Protein AF-A0A455ING5-F1 (afdb_monomer)

Structure (mmCIF, N/CA/C/O backbone):
data_AF-A0A455ING5-F1
#
_entry.id   AF-A0A455ING5-F1
#
loop_
_atom_site.group_PDB
_atom_site.id
_atom_site.type_symbol
_atom_site.label_atom_id
_atom_site.label_alt_id
_atom_site.label_comp_id
_atom_site.label_asym_id
_atom_site.label_entity_id
_atom_site.label_seq_id
_atom_site.pdbx_PDB_ins_code
_atom_site.Cartn_x
_atom_site.Cartn_y
_atom_site.Cartn_z
_atom_site.occupancy
_atom_site.B_iso_or_equiv
_atom_site.auth_seq_id
_atom_site.auth_comp_id
_atom_site.auth_asym_id
_atom_site.auth_atom_id
_atom_site.pdbx_PDB_model_num
ATOM 1 N N . ILE A 1 1 ? 25.120 32.452 -42.797 1.00 38.34 1 ILE A N 1
ATOM 2 C CA . ILE A 1 1 ? 23.787 32.361 -42.150 1.00 38.34 1 ILE A CA 1
ATOM 3 C C . ILE A 1 1 ? 23.345 30.903 -42.195 1.00 38.34 1 ILE A C 1
ATOM 5 O O . ILE A 1 1 ? 22.937 30.420 -43.244 1.00 38.34 1 ILE A O 1
ATOM 9 N N . GLN A 1 2 ? 23.565 30.162 -41.105 1.00 44.97 2 GLN A N 1
ATOM 10 C CA . GLN A 1 2 ? 23.107 28.776 -40.976 1.00 44.97 2 GLN A CA 1
ATOM 11 C C . GLN A 1 2 ? 21.626 28.806 -40.600 1.00 44.97 2 GLN A C 1
ATOM 13 O O . GLN A 1 2 ? 21.254 29.339 -39.557 1.00 44.97 2 GLN A O 1
ATOM 18 N N . ARG A 1 3 ? 20.776 28.284 -41.486 1.00 49.16 3 ARG A N 1
ATOM 19 C CA . ARG A 1 3 ? 19.364 28.041 -41.189 1.00 49.16 3 ARG A CA 1
ATOM 20 C C . ARG A 1 3 ? 19.299 26.837 -40.256 1.00 49.16 3 ARG A C 1
ATOM 22 O O . ARG A 1 3 ? 19.495 25.713 -40.708 1.00 49.16 3 ARG A O 1
ATOM 29 N N . PHE A 1 4 ? 19.051 27.076 -38.972 1.00 50.62 4 PHE A N 1
ATOM 30 C CA . PHE A 1 4 ? 18.611 26.016 -38.073 1.00 50.62 4 PHE A CA 1
ATOM 31 C C . PHE A 1 4 ? 17.281 25.490 -38.615 1.00 50.62 4 PHE A C 1
ATOM 33 O O . PHE A 1 4 ? 16.334 26.249 -38.814 1.00 50.62 4 PHE A O 1
ATOM 40 N N . SER A 1 5 ? 17.251 24.209 -38.964 1.00 50.78 5 SER A N 1
ATOM 41 C CA . SER A 1 5 ? 16.041 23.514 -39.380 1.00 50.78 5 SER A CA 1
ATOM 42 C C . SER A 1 5 ? 14.980 23.641 -38.287 1.00 50.78 5 SER A C 1
ATOM 44 O O . SER A 1 5 ? 15.260 23.291 -37.146 1.00 50.78 5 SER A O 1
ATOM 46 N N . ASN A 1 6 ? 13.762 24.057 -38.646 1.00 52.84 6 ASN A N 1
ATOM 47 C CA . ASN A 1 6 ? 12.563 24.084 -37.786 1.00 52.84 6 ASN A CA 1
ATOM 48 C C . ASN A 1 6 ? 12.089 22.676 -37.349 1.00 52.84 6 ASN A C 1
ATOM 50 O O . ASN A 1 6 ? 10.917 22.478 -37.038 1.00 52.84 6 ASN A O 1
ATOM 54 N N . LEU A 1 7 ? 12.974 21.679 -37.385 1.00 57.03 7 LEU A N 1
ATOM 55 C CA . LEU A 1 7 ? 12.706 20.351 -36.867 1.00 57.03 7 LEU A CA 1
ATOM 56 C C . LEU A 1 7 ? 12.833 20.419 -35.352 1.00 57.03 7 LEU A C 1
ATOM 58 O O . LEU A 1 7 ? 13.797 20.994 -34.842 1.00 57.03 7 LEU A O 1
ATOM 62 N N . PRO A 1 8 ? 11.854 19.884 -34.626 1.00 57.12 8 PRO A N 1
ATOM 63 C CA . PRO A 1 8 ? 11.790 20.136 -33.213 1.00 57.12 8 PRO A CA 1
ATOM 64 C C . PRO A 1 8 ? 12.892 19.344 -32.493 1.00 57.12 8 PRO A C 1
ATOM 66 O O . PRO A 1 8 ? 13.177 18.187 -32.804 1.00 57.12 8 PRO A O 1
ATOM 69 N N . THR A 1 9 ? 13.586 20.030 -31.590 1.00 63.53 9 THR A N 1
ATOM 70 C CA . THR A 1 9 ? 14.879 19.586 -31.082 1.00 63.53 9 THR A CA 1
ATOM 71 C C . THR A 1 9 ? 14.739 18.614 -29.916 1.00 63.53 9 THR A C 1
ATOM 73 O O . THR A 1 9 ? 14.326 19.005 -28.828 1.00 63.53 9 THR A O 1
ATOM 76 N N . TYR A 1 10 ? 15.091 17.350 -30.138 1.00 69.75 10 TYR A N 1
ATOM 77 C CA . TYR A 1 10 ? 14.826 16.248 -29.215 1.00 69.75 10 TYR A CA 1
ATOM 78 C C . TYR A 1 10 ? 16.123 15.610 -28.715 1.00 69.75 10 TYR A C 1
ATOM 80 O O . TYR A 1 10 ? 16.974 15.250 -29.526 1.00 69.75 10 TYR A O 1
ATOM 88 N N . LEU A 1 11 ? 16.263 15.443 -27.397 1.00 77.75 11 LEU A N 1
ATOM 89 C CA . LEU A 1 11 ? 17.318 14.627 -26.795 1.00 77.75 11 LEU A CA 1
ATOM 90 C C . LEU A 1 11 ? 17.079 13.146 -27.163 1.00 77.75 11 LEU A C 1
ATOM 92 O O . LEU A 1 11 ? 16.088 12.579 -26.695 1.00 77.75 11 LEU A O 1
ATOM 96 N N . PRO A 1 12 ? 17.955 12.486 -27.952 1.00 82.50 12 PRO A N 1
ATOM 97 C CA . PRO A 1 12 ? 17.765 11.105 -28.405 1.00 82.50 12 PRO A CA 1
ATOM 98 C C . PRO A 1 12 ? 18.117 10.078 -27.312 1.00 82.50 12 PRO A C 1
ATOM 100 O O . PRO A 1 12 ? 18.865 9.131 -27.545 1.00 82.50 12 PRO A O 1
ATOM 103 N N . ALA A 1 13 ? 17.599 10.284 -26.101 1.00 85.56 13 ALA A N 1
ATOM 104 C CA . ALA A 1 13 ? 17.642 9.303 -25.028 1.00 85.56 13 ALA A CA 1
ATOM 105 C C . ALA A 1 13 ? 16.388 8.418 -25.095 1.00 85.56 13 ALA A C 1
ATOM 107 O O . ALA A 1 13 ? 15.273 8.937 -25.227 1.00 85.56 13 ALA A O 1
ATOM 108 N N . SER A 1 14 ? 16.558 7.098 -25.002 1.00 87.62 14 SER A N 1
ATOM 109 C CA . SER A 1 14 ? 15.442 6.148 -24.978 1.00 87.62 14 SER A CA 1
ATOM 110 C C . SER A 1 14 ? 15.223 5.605 -23.557 1.00 87.62 14 SER A C 1
ATOM 112 O O . SER A 1 14 ? 16.111 4.933 -23.022 1.00 87.62 14 SER A O 1
ATOM 114 N N . PRO A 1 15 ? 14.090 5.947 -22.907 1.00 89.94 15 PRO A N 1
ATOM 115 C CA . PRO A 1 15 ? 13.751 5.430 -21.589 1.00 89.94 15 PRO A CA 1
ATOM 116 C C . PRO A 1 15 ? 13.072 4.057 -21.685 1.00 89.94 15 PRO A C 1
ATOM 118 O O . PRO A 1 15 ? 12.251 3.809 -22.568 1.00 89.94 15 PRO A O 1
ATOM 121 N N . HIS A 1 16 ? 13.372 3.184 -20.731 1.00 91.62 16 HIS A N 1
ATOM 122 C CA . HIS A 1 16 ? 12.783 1.862 -20.566 1.00 91.62 16 HIS A CA 1
ATOM 123 C C . HIS A 1 16 ? 12.582 1.573 -19.076 1.00 91.62 16 HIS A C 1
ATOM 125 O O . HIS A 1 16 ? 13.464 1.852 -18.268 1.00 91.62 16 HIS A O 1
ATOM 131 N N . VAL A 1 17 ? 11.438 1.003 -18.696 1.00 91.94 17 VAL A N 1
ATOM 132 C CA . VAL A 1 17 ? 11.191 0.586 -17.309 1.00 91.94 17 VAL A CA 1
ATOM 133 C C . VAL A 1 17 ? 11.483 -0.905 -17.185 1.00 91.94 17 VAL A C 1
ATOM 135 O O . VAL A 1 17 ? 10.810 -1.735 -17.789 1.00 91.94 17 VAL A O 1
ATOM 138 N N . SER A 1 18 ? 12.489 -1.240 -16.390 1.00 90.38 18 SER A N 1
ATOM 139 C CA . SER A 1 18 ? 12.853 -2.610 -16.033 1.00 90.38 18 SER A CA 1
ATOM 140 C C . SER A 1 18 ? 12.153 -3.029 -14.734 1.00 90.38 18 SER A C 1
ATOM 142 O O . SER A 1 18 ? 11.723 -2.185 -13.945 1.00 90.38 18 SER A O 1
ATOM 144 N N . ASN A 1 19 ? 12.049 -4.340 -14.492 1.00 88.19 19 ASN A N 1
ATOM 145 C CA . ASN A 1 19 ? 11.415 -4.929 -13.299 1.00 88.19 19 ASN A CA 1
ATOM 146 C C . ASN A 1 19 ? 9.914 -4.598 -13.125 1.00 88.19 19 ASN A C 1
ATOM 148 O O . ASN A 1 19 ? 9.359 -4.747 -12.034 1.00 88.19 19 ASN A O 1
ATOM 152 N N . ALA A 1 20 ? 9.244 -4.194 -14.206 1.00 87.81 20 ALA A N 1
ATOM 153 C CA . ALA A 1 20 ? 7.798 -4.024 -14.275 1.00 87.81 20 ALA A CA 1
ATOM 154 C C . ALA A 1 20 ? 7.209 -4.997 -15.308 1.00 87.81 20 ALA A C 1
ATOM 156 O O . ALA A 1 20 ? 7.651 -5.023 -16.453 1.00 87.81 20 ALA A O 1
ATOM 157 N N . ASP A 1 21 ? 6.196 -5.767 -14.908 1.00 87.12 21 ASP A N 1
ATOM 158 C CA . ASP A 1 21 ? 5.495 -6.700 -15.799 1.00 87.12 21 ASP A CA 1
ATOM 159 C C . ASP A 1 21 ? 4.624 -5.932 -16.806 1.00 87.12 21 ASP A C 1
ATOM 161 O O . ASP A 1 21 ? 4.497 -6.320 -17.964 1.00 87.12 21 ASP A O 1
ATOM 165 N N . ILE A 1 22 ? 3.985 -4.847 -16.348 1.00 88.06 22 ILE A N 1
ATOM 166 C CA . ILE A 1 22 ? 3.100 -4.007 -17.161 1.00 88.06 22 ILE A CA 1
ATOM 167 C C . ILE A 1 22 ? 3.355 -2.542 -16.810 1.00 88.06 22 ILE A C 1
ATOM 169 O O . ILE A 1 22 ? 3.140 -2.115 -15.671 1.00 88.06 22 ILE A O 1
ATOM 173 N N . PHE A 1 23 ? 3.758 -1.759 -17.807 1.00 89.81 23 PHE A N 1
ATOM 174 C CA . PHE A 1 23 ? 3.969 -0.319 -17.698 1.00 89.81 23 PHE A CA 1
ATOM 175 C C . PHE A 1 23 ? 3.528 0.393 -18.980 1.00 89.81 23 PHE A C 1
ATOM 177 O O . PHE A 1 23 ? 3.458 -0.204 -20.054 1.00 89.81 23 PHE A O 1
ATOM 184 N N . PHE A 1 24 ? 3.236 1.684 -18.859 1.00 89.88 24 PHE A N 1
ATOM 185 C CA . PHE A 1 24 ? 2.783 2.526 -19.958 1.00 89.88 24 PHE A CA 1
ATOM 186 C C . PHE A 1 24 ? 3.525 3.856 -19.927 1.00 89.88 24 PHE A C 1
ATOM 188 O O . PHE A 1 24 ? 3.563 4.516 -18.891 1.00 89.88 24 PHE A O 1
ATOM 195 N N . PHE A 1 25 ? 4.067 4.286 -21.063 1.00 88.31 25 PHE A N 1
ATOM 196 C CA . PHE A 1 25 ? 4.447 5.684 -21.244 1.00 88.31 25 PHE A CA 1
ATOM 197 C C . PHE A 1 25 ? 3.208 6.471 -21.659 1.00 88.31 25 PHE A C 1
ATOM 199 O O . PHE A 1 25 ? 2.497 6.094 -22.593 1.00 88.31 25 PHE A O 1
ATOM 206 N N . LEU A 1 26 ? 2.921 7.535 -20.921 1.00 85.94 26 LEU A N 1
ATOM 207 C CA . LEU A 1 26 ? 1.743 8.357 -21.121 1.00 85.94 26 LEU A CA 1
ATOM 208 C C . LEU A 1 26 ? 2.070 9.478 -22.101 1.00 85.94 26 LEU A C 1
ATOM 210 O O . LEU A 1 26 ? 3.107 10.133 -22.005 1.00 85.94 26 LEU A O 1
ATOM 214 N N . LYS A 1 27 ? 1.142 9.715 -23.024 1.00 78.88 27 LYS A N 1
ATOM 215 C CA . LYS A 1 27 ? 1.194 10.832 -23.959 1.00 78.88 27 LYS A CA 1
ATOM 216 C C . LYS A 1 27 ? -0.054 11.677 -23.776 1.00 78.88 27 LYS A C 1
ATOM 218 O O . LYS A 1 27 ? -1.161 11.148 -23.702 1.00 78.88 27 LYS A O 1
ATOM 223 N N . GLU A 1 28 ? 0.126 12.986 -23.710 1.00 74.62 28 GLU A N 1
ATOM 224 C CA . GLU A 1 28 ? -0.999 13.904 -23.618 1.00 74.62 28 GLU A CA 1
ATOM 225 C C . GLU A 1 28 ? -1.757 13.937 -24.950 1.00 74.62 28 GLU A C 1
ATOM 227 O O . GLU A 1 28 ? -1.156 14.079 -26.015 1.00 74.62 28 GLU A O 1
ATOM 232 N N . ALA A 1 29 ? -3.081 13.783 -24.895 1.00 72.69 29 ALA A N 1
ATOM 233 C CA . ALA A 1 29 ? -3.915 13.588 -26.082 1.00 72.69 29 ALA A CA 1
ATOM 234 C C . ALA A 1 29 ? -3.911 14.785 -27.056 1.00 72.69 29 ALA A C 1
ATOM 236 O O . ALA A 1 29 ? -4.222 14.605 -28.229 1.00 72.69 29 ALA A O 1
ATOM 237 N N . ASN A 1 30 ? -3.536 15.983 -26.584 1.00 65.50 30 ASN A N 1
ATOM 238 C CA . ASN A 1 30 ? -3.687 17.247 -27.313 1.00 65.50 30 ASN A CA 1
ATOM 239 C C . ASN A 1 30 ? -2.393 18.077 -27.441 1.00 65.50 30 ASN A C 1
ATOM 241 O O . ASN A 1 30 ? -2.465 19.218 -27.892 1.00 65.50 30 ASN A O 1
ATOM 245 N N . GLN A 1 31 ? -1.226 17.564 -27.032 1.00 59.22 31 GLN A N 1
ATOM 246 C CA . GLN A 1 31 ? 0.030 18.322 -27.114 1.00 59.22 31 GLN A CA 1
ATOM 247 C C . GLN A 1 31 ? 0.951 17.814 -28.229 1.00 59.22 31 GLN A C 1
ATOM 249 O O . GLN A 1 31 ? 1.170 16.610 -28.386 1.00 59.22 31 GLN A O 1
ATOM 254 N N . ASP A 1 32 ? 1.540 18.759 -28.970 1.00 58.69 32 ASP A N 1
ATOM 255 C CA . ASP A 1 32 ? 2.706 18.504 -29.811 1.00 58.69 32 ASP A CA 1
ATOM 256 C C . ASP A 1 32 ? 3.823 17.893 -28.954 1.00 58.69 32 ASP A C 1
ATOM 258 O O . ASP A 1 32 ? 4.117 18.379 -27.862 1.00 58.69 32 ASP A O 1
ATOM 262 N N . ILE A 1 33 ? 4.475 16.853 -29.485 1.00 56.94 33 ILE A N 1
ATOM 263 C CA . ILE A 1 33 ? 5.491 15.969 -28.859 1.00 56.94 33 ILE A CA 1
ATOM 264 C C . ILE A 1 33 ? 6.638 16.727 -28.142 1.00 56.94 33 ILE A C 1
ATOM 266 O O . ILE A 1 33 ? 7.426 16.150 -27.400 1.00 56.94 33 ILE A O 1
ATOM 270 N N . MET A 1 34 ? 6.746 18.034 -28.358 1.00 56.19 34 MET A N 1
ATOM 271 C CA . MET A 1 34 ? 7.983 18.793 -28.288 1.00 56.19 34 MET A CA 1
ATOM 272 C C . MET A 1 34 ? 8.001 19.916 -27.250 1.00 56.19 34 MET A C 1
ATOM 274 O O . MET A 1 34 ? 9.025 20.581 -27.130 1.00 56.19 34 MET A O 1
ATOM 278 N N . ARG A 1 35 ? 6.929 20.149 -26.475 1.00 61.66 35 ARG A N 1
ATOM 279 C CA . ARG A 1 35 ? 6.947 21.219 -25.453 1.00 61.66 35 ARG A CA 1
ATOM 280 C C . ARG A 1 35 ? 7.687 20.866 -24.158 1.00 61.66 35 ARG A C 1
ATOM 282 O O . ARG A 1 35 ? 8.173 21.775 -23.497 1.00 61.66 35 ARG A O 1
ATOM 289 N N . ASN A 1 36 ? 7.854 19.579 -23.853 1.00 62.66 36 ASN A N 1
ATOM 290 C CA . ASN A 1 36 ? 8.596 19.104 -22.674 1.00 62.66 36 ASN A CA 1
ATOM 291 C C . ASN A 1 36 ? 10.000 18.578 -23.017 1.00 62.66 36 ASN A C 1
ATOM 293 O O . ASN A 1 36 ? 10.582 17.810 -22.251 1.00 62.66 36 ASN A O 1
ATOM 297 N N . SER A 1 37 ? 10.522 18.936 -24.194 1.00 69.50 37 SER A N 1
ATOM 298 C CA . SER A 1 37 ? 11.798 18.436 -24.708 1.00 69.50 37 SER A CA 1
ATOM 299 C C . SER A 1 37 ? 12.663 19.571 -25.254 1.00 69.50 37 SER A C 1
ATOM 301 O O . SER A 1 37 ? 12.181 20.484 -25.917 1.00 69.50 37 SER A O 1
ATOM 303 N N . SER A 1 38 ? 13.957 19.490 -24.982 1.00 75.81 38 SER A N 1
ATOM 304 C CA . SER A 1 38 ? 15.032 20.329 -25.500 1.00 75.81 38 SER A CA 1
ATOM 305 C C . SER A 1 38 ? 16.235 19.440 -25.850 1.00 75.81 38 SER A C 1
ATOM 307 O O . SER A 1 38 ? 16.191 18.222 -25.672 1.00 75.81 38 SER A O 1
ATOM 309 N N . LEU A 1 39 ? 17.341 20.034 -26.315 1.00 75.12 39 LEU A N 1
ATOM 310 C CA . LEU A 1 39 ? 18.604 19.304 -26.519 1.00 75.12 39 LEU A CA 1
ATOM 311 C C . LEU A 1 39 ? 19.198 18.742 -25.227 1.00 75.12 39 LEU A C 1
ATOM 313 O O . LEU A 1 39 ? 19.927 17.758 -25.289 1.00 75.12 39 LEU A O 1
ATOM 317 N N . GLN A 1 40 ? 18.934 19.379 -24.084 1.00 78.00 40 GLN A N 1
ATOM 318 C CA . GLN A 1 40 ? 19.505 18.986 -22.794 1.00 78.00 40 GLN A CA 1
ATOM 319 C C . GLN A 1 40 ? 18.531 18.208 -21.910 1.00 78.00 40 GLN A C 1
ATOM 321 O O . GLN A 1 40 ? 18.974 17.454 -21.048 1.00 78.00 40 GLN A O 1
ATOM 326 N N . SER A 1 41 ? 17.225 18.408 -22.068 1.00 81.94 41 SER A N 1
ATOM 327 C CA . SER A 1 41 ? 16.225 17.877 -21.144 1.00 81.94 41 SER A CA 1
ATOM 328 C C . SER A 1 41 ? 15.018 17.328 -21.879 1.00 81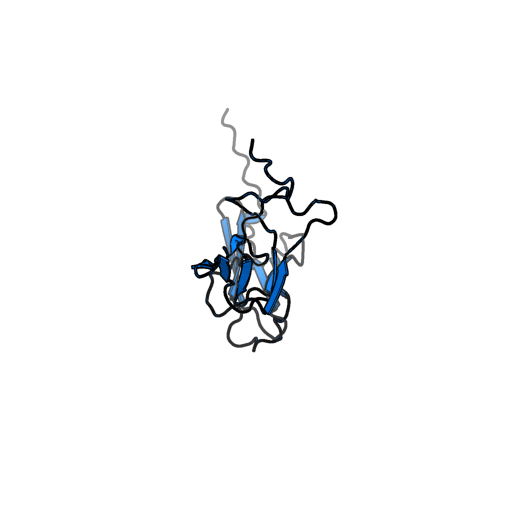.94 41 SER A C 1
ATOM 330 O O . SER A 1 41 ? 14.557 17.904 -22.859 1.00 81.94 41 SER A O 1
ATOM 332 N N . ARG A 1 42 ? 14.479 16.222 -21.378 1.00 82.50 42 ARG A N 1
ATOM 333 C CA . ARG A 1 42 ? 13.222 15.643 -21.833 1.00 82.50 42 ARG A CA 1
ATOM 334 C C . ARG A 1 42 ? 12.467 15.119 -20.623 1.00 82.50 42 ARG A C 1
ATOM 336 O O . ARG A 1 42 ? 13.066 14.468 -19.770 1.00 82.50 42 ARG A O 1
ATOM 343 N N . VAL A 1 43 ? 11.173 15.408 -20.562 1.00 84.38 43 VAL A N 1
ATOM 344 C CA . VAL A 1 43 ? 10.281 14.909 -19.513 1.00 84.38 43 VAL A CA 1
ATOM 345 C C . VAL A 1 43 ? 9.208 14.039 -20.152 1.00 84.38 43 VAL A C 1
ATOM 347 O O . VAL A 1 43 ? 8.415 14.523 -20.958 1.00 84.38 43 VAL A O 1
ATOM 350 N N . ASP A 1 44 ? 9.180 12.766 -19.766 1.00 83.06 44 ASP A N 1
ATOM 351 C CA . ASP A 1 44 ? 8.132 11.818 -20.135 1.00 83.06 44 ASP A CA 1
ATOM 352 C C . ASP A 1 44 ? 7.321 11.439 -18.895 1.00 83.06 44 ASP A C 1
ATOM 354 O O . ASP A 1 44 ? 7.864 11.233 -17.808 1.00 83.06 44 ASP A O 1
ATOM 358 N N . SER A 1 45 ? 6.008 11.313 -19.063 1.00 85.81 45 SER A N 1
ATOM 359 C CA . SER A 1 45 ? 5.134 10.746 -18.041 1.00 85.81 45 SER A CA 1
ATOM 360 C C . SER A 1 45 ? 5.011 9.244 -18.253 1.00 85.81 45 SER A C 1
ATOM 362 O O . SER A 1 45 ? 4.899 8.770 -19.382 1.00 85.81 45 SER A O 1
ATOM 364 N N . PHE A 1 46 ? 5.004 8.476 -17.174 1.00 88.06 46 PHE A N 1
ATOM 365 C CA . PHE A 1 46 ? 4.830 7.032 -17.240 1.00 88.06 46 PHE A CA 1
ATOM 366 C C . PHE A 1 46 ? 3.955 6.548 -16.092 1.00 88.06 46 PHE A C 1
ATOM 368 O O . PHE A 1 46 ? 3.747 7.241 -15.096 1.00 88.06 46 PHE A O 1
ATOM 375 N N . PHE A 1 47 ? 3.428 5.346 -16.257 1.00 86.69 47 PHE A N 1
ATOM 376 C CA . PHE A 1 47 ? 2.556 4.695 -15.307 1.00 86.69 47 PHE A CA 1
ATOM 377 C C . PHE A 1 47 ? 2.943 3.226 -15.179 1.00 86.69 47 PHE A C 1
ATOM 379 O O . PHE A 1 47 ? 2.949 2.481 -16.159 1.00 86.69 47 PHE A O 1
ATOM 386 N N . ILE A 1 48 ? 3.258 2.806 -13.956 1.00 85.94 48 ILE A N 1
ATOM 387 C CA . ILE A 1 48 ? 3.566 1.412 -13.648 1.0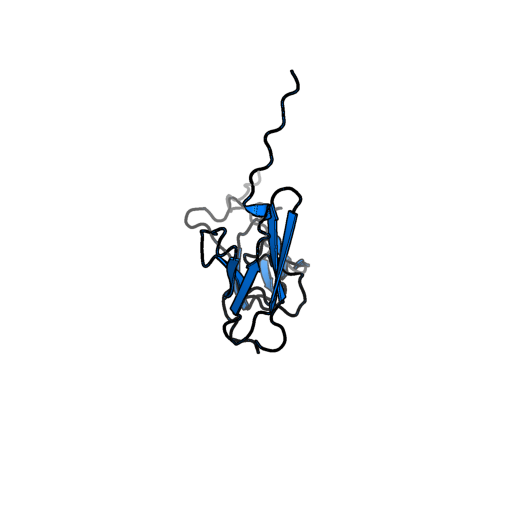0 85.94 48 ILE A CA 1
ATOM 388 C C . ILE A 1 48 ? 2.283 0.753 -13.176 1.00 85.94 48 ILE A C 1
ATOM 390 O O . ILE A 1 48 ? 1.748 1.087 -12.119 1.00 85.94 48 ILE A O 1
ATOM 394 N N . TYR A 1 49 ? 1.785 -0.181 -13.977 1.00 80.50 49 TYR A N 1
ATOM 395 C CA . TYR A 1 49 ? 0.573 -0.905 -13.644 1.00 80.50 49 TYR A CA 1
ATOM 396 C C . TYR A 1 49 ? 0.887 -2.106 -12.756 1.00 80.50 49 TYR A C 1
ATOM 398 O O . TYR A 1 49 ? 0.229 -2.261 -11.731 1.00 80.50 49 TYR A O 1
ATOM 406 N N . LYS A 1 50 ? 1.880 -2.930 -13.112 1.00 80.62 50 LYS A N 1
ATOM 407 C CA . LYS A 1 50 ? 2.230 -4.163 -12.389 1.00 80.62 50 LYS A CA 1
ATOM 408 C C . LYS A 1 50 ? 3.744 -4.291 -12.233 1.00 80.62 50 LYS A C 1
ATOM 410 O O . LYS A 1 50 ? 4.461 -4.241 -13.230 1.00 80.62 50 LYS A O 1
ATOM 415 N N . ALA A 1 51 ? 4.218 -4.486 -11.003 1.00 80.62 51 ALA A N 1
ATOM 416 C CA . ALA A 1 51 ? 5.631 -4.707 -10.696 1.00 80.62 51 ALA A CA 1
ATOM 417 C C . ALA A 1 51 ? 5.797 -5.654 -9.497 1.00 80.62 51 ALA A C 1
ATOM 419 O O . ALA A 1 51 ? 5.255 -5.422 -8.413 1.00 80.62 51 ALA A O 1
ATOM 420 N N . LYS A 1 52 ? 6.554 -6.738 -9.694 1.00 75.75 52 LYS A N 1
ATOM 421 C CA . LYS A 1 52 ? 6.873 -7.712 -8.633 1.00 75.75 52 LYS A CA 1
ATOM 422 C C . LYS A 1 52 ? 8.113 -7.330 -7.831 1.00 75.75 52 LYS A C 1
ATOM 424 O O . LYS A 1 52 ? 8.257 -7.752 -6.691 1.00 75.75 52 LYS A O 1
ATOM 429 N N . GLN A 1 53 ? 8.994 -6.540 -8.433 1.00 78.25 53 GLN A N 1
ATOM 430 C CA . GLN A 1 53 ? 10.247 -6.072 -7.854 1.00 78.25 53 GLN A CA 1
ATOM 431 C C . GLN A 1 53 ? 10.313 -4.545 -7.948 1.00 78.25 53 GLN A C 1
ATOM 433 O O . GLN A 1 53 ? 9.545 -3.964 -8.719 1.00 78.25 53 GLN A O 1
ATOM 438 N N . PRO A 1 54 ? 11.194 -3.885 -7.172 1.00 81.75 54 PRO A N 1
ATOM 439 C CA . PRO A 1 54 ? 11.369 -2.442 -7.264 1.00 81.75 54 PRO A CA 1
ATOM 440 C C . PRO A 1 54 ? 11.708 -2.054 -8.711 1.00 81.75 54 PRO A C 1
ATOM 442 O O . PRO A 1 54 ? 12.718 -2.534 -9.243 1.00 81.75 54 PRO A O 1
ATOM 445 N N . PRO A 1 55 ? 10.853 -1.256 -9.374 1.00 87.69 55 PRO A N 1
ATOM 446 C CA . PRO A 1 55 ? 11.047 -0.935 -10.773 1.00 87.69 55 PRO A CA 1
ATOM 447 C C . PRO A 1 55 ? 12.206 0.048 -10.942 1.00 87.69 55 PRO A C 1
ATOM 449 O O . PRO A 1 55 ? 12.458 0.913 -10.097 1.00 87.69 55 PRO A O 1
ATOM 452 N N . VAL A 1 56 ? 12.921 -0.096 -12.052 1.00 91.94 56 VAL A N 1
ATOM 453 C CA . VAL A 1 56 ? 14.118 0.692 -12.362 1.00 91.94 56 VAL A CA 1
ATOM 454 C C . VAL A 1 56 ? 13.917 1.364 -13.709 1.00 91.94 56 VAL A C 1
ATOM 456 O O . VAL A 1 56 ? 13.523 0.718 -14.677 1.00 91.94 56 VAL A O 1
ATOM 459 N N . LEU A 1 57 ? 14.185 2.664 -13.778 1.00 92.06 57 LEU A N 1
ATOM 460 C CA . LEU A 1 57 ? 14.174 3.414 -15.024 1.00 92.06 57 LEU A CA 1
ATOM 461 C C . LEU A 1 57 ? 15.568 3.352 -15.649 1.00 92.06 57 LEU A C 1
ATOM 463 O O . LEU A 1 57 ? 16.528 3.870 -15.083 1.00 92.06 57 LEU A O 1
ATOM 467 N N . ASN A 1 58 ? 15.670 2.734 -16.818 1.00 93.31 58 ASN A N 1
ATOM 468 C CA . ASN A 1 58 ? 16.868 2.724 -17.643 1.00 93.31 58 ASN A CA 1
ATOM 469 C C . ASN A 1 58 ? 16.731 3.792 -18.736 1.00 93.31 58 ASN A C 1
ATOM 471 O O . ASN A 1 58 ? 15.704 3.864 -19.408 1.00 93.31 58 ASN A O 1
ATOM 475 N N . ALA A 1 59 ? 17.750 4.626 -18.913 1.00 91.69 59 ALA A N 1
ATOM 476 C CA . ALA A 1 59 ? 17.832 5.576 -20.013 1.00 91.69 59 ALA A CA 1
ATOM 477 C C . ALA A 1 59 ? 19.112 5.329 -20.812 1.00 91.69 59 ALA A C 1
ATOM 479 O O . ALA A 1 59 ? 20.217 5.376 -20.265 1.00 91.69 59 ALA A O 1
ATOM 480 N N . THR A 1 60 ? 18.965 5.103 -22.117 1.00 91.44 60 THR A N 1
ATOM 481 C CA . THR A 1 60 ? 20.092 4.868 -23.028 1.00 91.44 60 THR A CA 1
ATOM 482 C C . THR A 1 60 ? 20.285 6.040 -23.984 1.00 91.44 60 THR A C 1
ATOM 484 O O . THR A 1 60 ? 19.327 6.569 -24.545 1.00 91.44 60 THR A O 1
ATOM 487 N N . TYR A 1 61 ? 21.537 6.444 -24.175 1.00 89.06 61 TYR A N 1
ATOM 488 C CA . TYR A 1 61 ? 21.968 7.482 -25.104 1.00 89.06 61 TYR A CA 1
ATOM 489 C C . TYR A 1 61 ? 23.198 6.974 -25.864 1.00 89.06 61 TYR A C 1
ATOM 491 O O . TYR A 1 61 ? 24.336 7.070 -25.397 1.00 89.06 61 TYR A O 1
ATOM 499 N N . GLY A 1 62 ? 22.967 6.373 -27.033 1.00 86.94 62 GLY A N 1
ATOM 500 C CA . GLY A 1 62 ? 24.024 5.707 -27.796 1.00 86.94 62 GLY A CA 1
ATOM 501 C C . GLY A 1 62 ? 24.687 4.582 -26.978 1.00 86.94 62 GLY A C 1
ATOM 502 O O . GLY A 1 62 ? 23.979 3.681 -26.539 1.00 86.94 62 GLY A O 1
ATOM 503 N N . PRO A 1 63 ? 26.017 4.605 -26.760 1.00 90.56 63 PRO A N 1
ATOM 504 C CA . PRO A 1 63 ? 26.722 3.584 -25.977 1.00 90.56 63 PRO A CA 1
ATOM 505 C C . PRO A 1 63 ? 26.603 3.780 -24.457 1.00 90.56 63 PRO A C 1
ATOM 507 O O . PRO A 1 63 ? 27.113 2.961 -23.696 1.00 90.56 63 PRO A O 1
ATOM 510 N N . PHE A 1 64 ? 25.988 4.875 -24.005 1.00 90.75 64 PHE A N 1
ATOM 511 C CA . PHE A 1 64 ? 25.846 5.188 -22.589 1.00 90.75 64 PHE A CA 1
ATOM 512 C C . PHE A 1 64 ? 24.472 4.752 -22.093 1.00 90.75 64 PHE A C 1
ATOM 514 O O . PHE A 1 64 ? 23.459 5.010 -22.740 1.00 90.75 64 PHE A O 1
ATOM 521 N N . SER A 1 65 ? 24.429 4.135 -20.919 1.00 92.25 65 SER A N 1
ATOM 522 C CA . SER A 1 65 ? 23.193 3.771 -20.235 1.00 92.25 65 SER A CA 1
ATOM 523 C C . SER A 1 65 ? 23.297 4.135 -18.766 1.00 92.25 65 SER A C 1
ATOM 525 O O . SER A 1 65 ? 24.347 3.937 -18.153 1.00 92.25 65 SER A O 1
ATOM 527 N N . VAL A 1 66 ? 22.205 4.628 -18.198 1.00 93.81 66 VAL A N 1
ATOM 528 C CA . VAL A 1 66 ? 22.088 4.868 -16.761 1.00 93.81 66 VAL A CA 1
ATOM 529 C C . VAL A 1 66 ? 20.816 4.216 -16.250 1.00 93.81 66 VAL A C 1
ATOM 531 O O . VAL A 1 66 ? 19.778 4.264 -16.906 1.00 93.81 66 VAL A O 1
ATOM 534 N N . GLU A 1 67 ? 20.906 3.609 -15.076 1.00 94.12 67 GLU A N 1
ATOM 535 C CA . GLU A 1 67 ? 19.774 3.015 -14.382 1.00 94.12 67 GLU A CA 1
ATOM 536 C C . GLU A 1 67 ? 19.524 3.773 -13.087 1.00 94.12 67 GLU A C 1
ATOM 538 O O . GLU A 1 67 ? 20.450 4.033 -12.318 1.00 94.12 67 GLU A O 1
ATOM 543 N N . GLN A 1 68 ? 18.266 4.130 -12.853 1.00 91.75 68 GLN A N 1
ATOM 544 C CA . GLN A 1 68 ? 17.837 4.850 -11.666 1.00 91.75 68 GLN A CA 1
ATOM 545 C C . GLN A 1 68 ? 16.661 4.105 -11.020 1.00 91.75 68 GLN A C 1
ATOM 547 O O . GLN A 1 68 ? 15.642 3.892 -11.685 1.00 91.75 68 GLN A O 1
ATOM 552 N N . PRO A 1 69 ? 16.750 3.709 -9.736 1.00 89.44 69 PRO A N 1
ATOM 553 C CA . PRO A 1 69 ? 15.607 3.144 -9.029 1.00 89.44 69 PRO A CA 1
ATOM 554 C C . PRO A 1 69 ? 14.476 4.169 -8.965 1.00 89.44 69 PRO A C 1
ATOM 556 O O . PRO A 1 69 ? 14.712 5.343 -8.661 1.00 89.44 69 PRO A O 1
ATOM 559 N N . ILE A 1 70 ? 13.254 3.724 -9.252 1.00 86.88 70 ILE A N 1
ATOM 560 C CA . ILE A 1 70 ? 12.082 4.595 -9.218 1.00 86.88 70 ILE A CA 1
ATOM 561 C C . ILE A 1 70 ? 11.687 4.810 -7.752 1.00 86.88 70 ILE A C 1
ATOM 563 O O . ILE A 1 70 ? 11.450 3.827 -7.042 1.00 86.88 70 ILE A O 1
ATOM 567 N N . PRO A 1 71 ? 11.625 6.071 -7.284 1.00 81.56 71 PRO A N 1
ATOM 568 C CA . PRO A 1 71 ? 11.203 6.381 -5.928 1.00 81.56 71 PRO A CA 1
ATOM 569 C C . PRO A 1 71 ? 9.820 5.797 -5.613 1.00 81.56 71 PRO A C 1
ATOM 571 O O . PRO A 1 71 ? 8.883 5.868 -6.407 1.00 81.56 71 PRO A O 1
ATOM 574 N N . LEU A 1 72 ? 9.714 5.176 -4.442 1.00 70.75 72 LEU A N 1
ATOM 575 C CA . LEU A 1 72 ? 8.549 4.392 -4.024 1.00 70.75 72 LEU A CA 1
ATOM 576 C C . LEU A 1 72 ? 7.344 5.261 -3.656 1.00 70.75 72 LEU A C 1
ATOM 578 O O . LEU A 1 72 ? 6.203 4.816 -3.741 1.00 70.75 72 LEU A O 1
ATOM 582 N N . ASP A 1 73 ? 7.599 6.503 -3.263 1.00 68.31 73 ASP A N 1
ATOM 583 C CA . ASP A 1 73 ? 6.603 7.553 -3.051 1.00 68.31 73 ASP A CA 1
ATOM 584 C C . ASP A 1 73 ? 5.861 7.930 -4.341 1.00 68.31 73 ASP A C 1
ATOM 586 O O . ASP A 1 73 ? 4.706 8.348 -4.280 1.00 68.31 73 ASP A O 1
ATOM 590 N N . LEU A 1 74 ? 6.487 7.726 -5.505 1.00 70.44 74 LEU A N 1
ATOM 591 C CA . LEU A 1 74 ? 5.859 7.914 -6.815 1.00 70.44 74 LEU A CA 1
ATOM 592 C C . LEU A 1 74 ? 5.025 6.702 -7.260 1.00 70.44 74 LEU A C 1
ATOM 594 O O . LEU A 1 74 ? 4.304 6.784 -8.258 1.00 70.44 74 LEU A O 1
ATOM 598 N N . MET A 1 75 ? 5.094 5.575 -6.545 1.00 69.62 75 MET A N 1
ATOM 599 C CA . MET A 1 75 ? 4.240 4.420 -6.810 1.00 69.62 75 MET A CA 1
ATOM 600 C C . MET A 1 75 ? 2.875 4.603 -6.129 1.00 69.62 75 MET A C 1
ATOM 602 O O . MET A 1 75 ? 2.782 5.030 -4.983 1.00 69.62 75 MET A O 1
ATOM 606 N N . LEU A 1 76 ? 1.789 4.226 -6.818 1.00 59.31 76 LEU A N 1
ATOM 607 C CA . LEU A 1 76 ? 0.411 4.289 -6.284 1.00 59.31 76 LEU A CA 1
ATOM 608 C C . LEU A 1 76 ? 0.207 3.478 -4.990 1.00 59.31 76 LEU A C 1
ATOM 610 O O . LEU A 1 76 ? -0.776 3.660 -4.270 1.00 59.31 76 LEU A O 1
ATOM 614 N N . THR A 1 77 ? 1.120 2.552 -4.737 1.00 56.28 77 THR A N 1
ATOM 615 C CA . THR A 1 77 ? 1.249 1.679 -3.576 1.00 56.28 77 THR A CA 1
ATOM 616 C C . THR A 1 77 ? 2.466 2.123 -2.773 1.00 56.28 77 THR A C 1
ATOM 618 O O . THR A 1 77 ? 3.408 1.364 -2.561 1.00 56.28 77 THR A O 1
ATOM 621 N N . SER A 1 78 ? 2.461 3.379 -2.328 1.00 50.12 78 SER A N 1
ATOM 622 C CA . SER A 1 78 ? 3.376 3.858 -1.297 1.00 50.12 78 SER A CA 1
ATOM 623 C C . SER A 1 78 ? 3.069 3.089 -0.009 1.00 50.12 78 SER A C 1
ATOM 625 O O . SER A 1 78 ? 2.171 3.418 0.767 1.00 50.12 78 SER A O 1
ATOM 627 N N . ALA A 1 79 ? 3.728 1.945 0.159 1.00 51.19 79 ALA A N 1
ATOM 628 C CA . ALA A 1 79 ? 3.432 1.039 1.249 1.00 51.19 79 ALA A CA 1
ATOM 629 C C . ALA A 1 79 ? 3.710 1.747 2.581 1.00 51.19 79 ALA A C 1
ATOM 631 O O . ALA A 1 79 ? 4.849 2.054 2.918 1.00 51.19 79 ALA A O 1
ATOM 632 N N . SER A 1 80 ? 2.661 1.925 3.384 1.00 50.91 80 SER A N 1
ATOM 633 C CA . SER A 1 80 ? 2.745 2.255 4.815 1.00 50.91 80 SER A CA 1
ATOM 634 C C . SER A 1 80 ? 3.404 1.135 5.644 1.00 50.91 80 SER A C 1
ATOM 636 O O . SER A 1 80 ? 3.452 1.209 6.868 1.00 50.91 80 SER A O 1
ATOM 638 N N . PHE A 1 81 ? 3.894 0.084 4.982 1.00 52.22 81 PHE A N 1
ATOM 639 C CA . PHE A 1 81 ? 4.590 -1.058 5.549 1.00 52.22 81 PHE A CA 1
ATOM 640 C C . PHE A 1 81 ? 6.036 -1.009 5.072 1.00 52.22 81 PHE A C 1
ATOM 642 O O . PHE A 1 81 ? 6.287 -0.909 3.872 1.00 52.22 81 PHE A O 1
ATOM 649 N N . GLY A 1 82 ? 6.978 -1.061 6.018 1.00 49.38 82 GLY A N 1
ATOM 650 C CA . GLY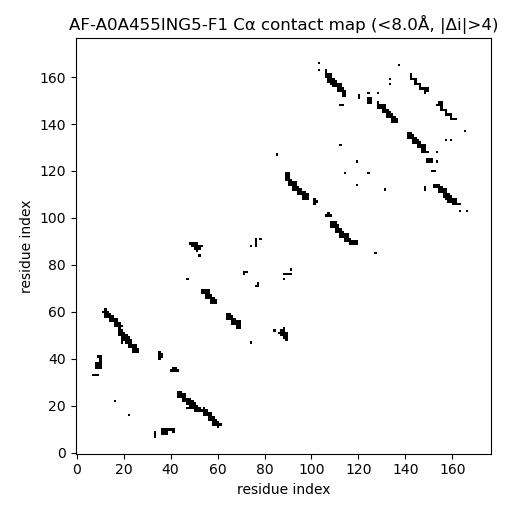 A 1 82 ? 8.405 -1.083 5.717 1.00 49.38 82 GLY A CA 1
ATOM 651 C C . GLY A 1 82 ? 8.707 -2.129 4.648 1.00 49.38 82 GLY A C 1
ATOM 652 O O . GLY A 1 82 ? 8.301 -3.287 4.779 1.00 49.38 82 GLY A O 1
ATOM 653 N N . LEU A 1 83 ? 9.376 -1.697 3.576 1.00 50.88 83 LEU A N 1
ATOM 654 C CA . LEU A 1 83 ? 9.732 -2.567 2.466 1.00 50.88 83 LEU A CA 1
ATOM 655 C C . LEU A 1 83 ? 10.585 -3.716 2.985 1.00 50.88 83 LEU A C 1
ATOM 657 O O . LEU A 1 83 ? 11.766 -3.570 3.291 1.00 50.88 83 LEU A O 1
ATOM 661 N N . THR A 1 84 ? 9.982 -4.888 3.031 1.00 53.03 84 THR A N 1
ATOM 662 C CA . THR A 1 84 ? 10.733 -6.120 2.897 1.00 53.03 84 THR A CA 1
ATOM 663 C C . THR A 1 84 ? 10.561 -6.532 1.440 1.00 53.03 84 THR A C 1
ATOM 665 O O . THR A 1 84 ? 9.460 -6.409 0.904 1.00 53.03 84 THR A O 1
ATOM 668 N N . ASN A 1 85 ? 11.609 -7.048 0.787 1.00 54.41 85 ASN A N 1
ATOM 669 C CA . ASN A 1 85 ? 11.569 -7.622 -0.579 1.00 54.41 85 ASN A CA 1
ATOM 670 C C . ASN A 1 85 ? 10.591 -8.817 -0.728 1.00 54.41 85 ASN A C 1
ATOM 672 O O . ASN A 1 85 ? 10.671 -9.597 -1.668 1.00 54.41 85 ASN A O 1
ATOM 676 N N . LYS A 1 86 ? 9.714 -8.993 0.256 1.00 55.78 86 LYS A N 1
ATOM 677 C CA . LYS A 1 86 ? 8.724 -10.034 0.451 1.00 55.78 86 LYS A CA 1
ATOM 678 C C . LYS A 1 86 ? 7.341 -9.610 -0.046 1.00 55.78 86 LYS A C 1
ATOM 680 O O . LYS A 1 86 ? 6.490 -10.470 -0.223 1.00 55.78 86 LYS A O 1
ATOM 685 N N . PHE A 1 87 ? 7.113 -8.312 -0.267 1.00 58.91 87 PHE A N 1
ATOM 686 C CA . PHE A 1 87 ? 5.824 -7.781 -0.703 1.00 58.91 87 PHE A CA 1
ATOM 687 C C . PHE A 1 87 ? 5.923 -7.122 -2.075 1.00 58.91 87 PHE A C 1
ATOM 689 O O . PHE A 1 87 ? 6.830 -6.333 -2.331 1.00 58.91 87 PHE A O 1
ATOM 696 N N . THR A 1 88 ? 4.970 -7.439 -2.951 1.00 62.16 88 THR A N 1
ATOM 697 C CA . THR A 1 88 ? 4.881 -6.848 -4.292 1.00 62.16 88 THR A CA 1
ATOM 698 C C . THR A 1 88 ? 4.153 -5.508 -4.279 1.00 62.16 88 THR A C 1
ATOM 700 O O . THR A 1 88 ? 3.371 -5.217 -3.375 1.00 62.16 88 THR A O 1
ATOM 703 N N . PHE A 1 89 ? 4.368 -4.694 -5.314 1.00 67.06 89 PHE A N 1
ATOM 704 C CA . PHE A 1 89 ? 3.766 -3.360 -5.441 1.00 67.06 89 PHE A CA 1
ATOM 705 C C . PHE A 1 89 ? 2.314 -3.390 -5.935 1.00 67.06 89 PHE A C 1
ATOM 707 O O . PHE A 1 89 ? 1.718 -2.345 -6.178 1.00 67.06 89 PHE A O 1
ATOM 714 N N . ASN A 1 90 ? 1.718 -4.569 -6.107 1.00 72.00 90 ASN A N 1
ATOM 715 C CA . ASN A 1 90 ? 0.424 -4.707 -6.777 1.00 72.00 90 ASN A CA 1
ATOM 716 C C . ASN A 1 90 ? -0.774 -4.638 -5.814 1.00 72.00 90 ASN A C 1
ATOM 718 O O . ASN A 1 90 ? -1.919 -4.557 -6.267 1.00 72.00 90 ASN A O 1
ATOM 722 N N . TRP A 1 91 ? -0.527 -4.615 -4.501 1.00 76.38 91 TRP A N 1
ATOM 723 C CA . TRP A 1 91 ? -1.558 -4.626 -3.466 1.00 76.38 91 TRP A CA 1
ATOM 724 C C . TRP A 1 91 ? -1.394 -3.507 -2.433 1.00 76.38 91 TRP A C 1
ATOM 726 O O . TRP A 1 91 ? -0.304 -2.991 -2.203 1.00 76.38 91 TRP A O 1
ATOM 736 N N . LYS A 1 92 ? -2.510 -3.118 -1.813 1.00 78.06 92 LYS A N 1
ATOM 737 C CA . LYS A 1 92 ? -2.603 -2.124 -0.740 1.00 78.06 92 LYS A CA 1
ATOM 738 C C . LYS A 1 92 ? -3.463 -2.641 0.402 1.00 78.06 92 LYS A C 1
ATOM 740 O O . LYS A 1 92 ? -4.473 -3.307 0.178 1.00 78.06 92 LYS A O 1
ATOM 745 N N . LEU A 1 93 ? -3.111 -2.259 1.624 1.00 81.88 93 LEU A N 1
ATOM 746 C CA . LEU A 1 93 ? -3.997 -2.437 2.764 1.00 81.88 93 LEU A CA 1
ATOM 747 C C . LEU A 1 93 ? -5.075 -1.352 2.748 1.00 81.88 93 LEU A C 1
ATOM 749 O O . LEU A 1 93 ? -4.777 -0.163 2.620 1.00 81.88 93 LEU A O 1
ATOM 753 N N . LYS A 1 94 ? -6.328 -1.758 2.907 1.00 87.31 94 LYS A N 1
ATOM 754 C CA . LYS A 1 94 ? -7.459 -0.867 3.144 1.00 87.31 94 LYS A CA 1
ATOM 755 C C . LYS A 1 94 ? -8.074 -1.149 4.505 1.00 87.31 94 LYS A C 1
ATOM 757 O O . LYS A 1 94 ? -7.946 -2.242 5.051 1.00 87.31 94 LYS A O 1
ATOM 762 N N . SER A 1 95 ? -8.772 -0.150 5.025 1.00 91.75 95 SER A N 1
ATOM 763 C CA . SER A 1 95 ? -9.553 -0.248 6.249 1.00 91.75 95 SER A CA 1
ATOM 764 C C . SER A 1 95 ? -10.980 0.243 6.021 1.00 91.75 95 SER A C 1
ATOM 766 O O . SER A 1 95 ? -11.246 1.066 5.141 1.00 91.75 95 SER A O 1
ATOM 768 N N . HIS A 1 96 ? -11.910 -0.286 6.807 1.00 94.25 96 HIS A N 1
ATOM 769 C CA . HIS A 1 96 ? -13.299 0.143 6.849 1.00 94.25 96 HIS A CA 1
ATOM 770 C C . HIS A 1 96 ? -13.818 0.048 8.283 1.00 94.25 96 HIS A C 1
ATOM 772 O O . HIS A 1 96 ? -13.802 -1.026 8.885 1.00 94.25 96 HIS A O 1
ATOM 778 N N . ILE A 1 97 ? -14.266 1.173 8.837 1.00 93.25 97 ILE A N 1
ATOM 779 C CA . ILE A 1 97 ? -14.881 1.211 10.165 1.00 93.25 97 ILE A CA 1
ATOM 780 C C . ILE A 1 97 ? -16.292 0.637 10.035 1.00 93.25 97 ILE A C 1
ATOM 782 O O . ILE A 1 97 ? -17.098 1.174 9.281 1.00 93.25 97 ILE A O 1
ATOM 786 N N . ILE A 1 98 ? -16.578 -0.444 10.762 1.00 92.75 98 ILE A N 1
ATOM 787 C CA . ILE A 1 98 ? -17.849 -1.176 10.659 1.00 92.75 98 ILE A CA 1
ATOM 788 C C . ILE A 1 98 ? -18.996 -0.333 11.225 1.00 92.75 98 ILE A C 1
ATOM 790 O O . ILE A 1 98 ? -20.044 -0.201 10.600 1.00 92.75 98 ILE A O 1
ATOM 794 N N . ASN A 1 99 ? -18.771 0.283 12.389 1.00 88.62 99 ASN A N 1
ATOM 795 C CA . ASN A 1 99 ? -19.750 1.131 13.059 1.00 88.62 99 ASN A CA 1
ATOM 796 C C . ASN A 1 99 ? -19.191 2.541 13.245 1.00 88.62 99 ASN A C 1
ATOM 798 O O . ASN A 1 99 ? -18.200 2.735 13.945 1.00 88.62 99 ASN A O 1
ATOM 802 N N . SER A 1 100 ? -19.870 3.538 12.680 1.00 85.19 100 SER A N 1
ATOM 803 C CA . SER A 1 100 ? -19.491 4.952 12.793 1.00 85.19 100 SER A CA 1
ATOM 804 C C . SER A 1 100 ? -19.857 5.597 14.134 1.00 85.19 100 SER A C 1
ATOM 806 O O . SER A 1 100 ? -19.507 6.750 14.372 1.00 85.19 100 SER A O 1
ATOM 808 N N . SER A 1 101 ? -20.589 4.894 15.000 1.00 87.44 101 SER A N 1
ATOM 809 C CA . SER A 1 101 ? -21.069 5.412 16.282 1.00 87.44 101 SER A CA 1
ATOM 810 C C . SER A 1 101 ? -20.691 4.474 17.418 1.00 87.44 101 SER A C 1
ATOM 812 O O . SER A 1 101 ? -20.808 3.254 17.296 1.00 87.44 101 SER A O 1
ATOM 814 N N . ILE A 1 102 ? -20.258 5.067 18.528 1.00 87.06 102 ILE A N 1
ATOM 815 C CA . ILE A 1 102 ? -19.792 4.362 19.717 1.00 87.06 102 ILE A CA 1
ATOM 816 C C . ILE A 1 102 ? -20.668 4.806 20.884 1.00 87.06 102 ILE A C 1
ATOM 818 O O . ILE A 1 102 ? -20.827 6.001 21.126 1.00 87.06 102 ILE A O 1
ATOM 822 N N . TYR A 1 103 ? -21.234 3.844 21.605 1.00 86.06 103 TYR A N 1
ATOM 823 C CA . TYR A 1 103 ? -22.110 4.103 22.742 1.00 86.06 103 TYR A CA 1
ATOM 824 C C . TYR A 1 103 ? -21.410 3.715 24.043 1.00 86.06 103 TYR A C 1
ATOM 826 O O . TYR A 1 103 ? -20.659 2.745 24.077 1.00 86.06 103 TYR A O 1
ATOM 834 N N . SER A 1 104 ? -21.696 4.426 25.135 1.00 84.12 104 SER A N 1
ATOM 835 C CA . SER A 1 104 ? -21.080 4.162 26.448 1.00 84.12 104 SER A CA 1
ATOM 836 C C . SER A 1 104 ? -21.364 2.742 26.975 1.00 84.12 104 SER A C 1
ATOM 838 O O . SER A 1 104 ? -20.514 2.124 27.606 1.00 84.12 104 SER A O 1
ATOM 840 N N . ASN A 1 105 ? -22.524 2.164 26.642 1.00 86.50 105 ASN A N 1
ATOM 841 C CA . ASN A 1 105 ? -22.875 0.781 26.993 1.00 86.50 105 ASN A CA 1
ATOM 842 C C . ASN A 1 105 ? -22.196 -0.286 26.109 1.00 86.50 105 ASN A C 1
ATOM 844 O O . ASN A 1 105 ? -22.228 -1.468 26.446 1.00 86.50 105 ASN A O 1
ATOM 848 N N . LYS A 1 106 ? -21.614 0.108 24.971 1.00 87.12 106 LYS A N 1
ATOM 849 C CA . LYS A 1 106 ? -20.856 -0.761 24.064 1.00 87.12 106 LYS A CA 1
ATOM 850 C C . LYS A 1 106 ? -19.697 0.043 23.460 1.00 87.12 106 LYS A C 1
ATOM 852 O O . LYS A 1 106 ? -19.753 0.406 22.279 1.00 87.12 106 LYS A O 1
ATOM 857 N N . PRO A 1 107 ? -18.655 0.338 24.257 1.00 90.56 107 PRO A N 1
ATOM 858 C CA . PRO A 1 107 ? -17.580 1.251 23.886 1.00 90.56 107 PRO A CA 1
ATOM 859 C C . PRO A 1 107 ? -16.546 0.566 22.979 1.00 90.56 107 PRO A C 1
ATOM 861 O O . PRO A 1 107 ? -15.354 0.558 23.264 1.00 90.56 107 PRO A O 1
ATOM 864 N N . LYS A 1 108 ? -17.009 -0.068 21.899 1.00 91.25 108 LYS A N 1
ATOM 865 C CA . LYS A 1 108 ? -16.193 -0.900 21.011 1.00 91.25 108 LYS A CA 1
ATOM 866 C C . LYS A 1 108 ? -16.139 -0.304 19.617 1.00 91.25 108 LYS A C 1
ATOM 868 O O . LYS A 1 108 ? -17.177 -0.059 19.004 1.00 91.25 108 LYS A O 1
ATOM 873 N N . ILE A 1 109 ? -14.927 -0.134 19.106 1.00 92.50 109 ILE A N 1
ATOM 874 C CA . ILE A 1 109 ? -14.663 0.220 17.716 1.00 92.50 109 ILE A CA 1
ATOM 875 C C . ILE A 1 109 ? -14.255 -1.051 16.991 1.00 92.50 109 ILE A C 1
ATOM 877 O O . ILE A 1 109 ? -13.325 -1.733 17.410 1.00 92.50 109 ILE A O 1
ATOM 881 N N . GLN A 1 110 ? -14.938 -1.357 15.894 1.00 94.50 110 GLN A N 1
ATOM 882 C CA . GLN A 1 110 ? -14.583 -2.476 15.034 1.00 94.50 110 GLN A CA 1
ATOM 883 C C . GLN A 1 110 ? -14.181 -1.943 13.664 1.00 94.50 110 GLN A C 1
ATOM 885 O O . GLN A 1 110 ? -14.946 -1.218 13.022 1.00 94.50 110 GLN A O 1
ATOM 890 N N . THR A 1 111 ? -12.982 -2.309 13.220 1.00 95.31 111 THR A N 1
ATOM 891 C CA . THR A 1 111 ? -12.451 -1.916 11.913 1.00 95.31 111 THR A CA 1
ATOM 892 C C . THR A 1 111 ? -12.040 -3.161 11.146 1.00 95.31 111 THR A C 1
ATOM 894 O O . THR A 1 111 ? -11.210 -3.941 11.614 1.00 95.31 111 THR A O 1
ATOM 897 N N . LEU A 1 112 ? -12.614 -3.337 9.959 1.00 95.06 112 LEU A N 1
ATOM 898 C CA . LEU A 1 112 ? -12.207 -4.353 9.000 1.00 95.06 112 LEU A CA 1
ATOM 899 C C . LEU A 1 112 ? -10.983 -3.851 8.236 1.00 95.06 112 LEU A C 1
ATOM 901 O O . LEU A 1 112 ? -11.055 -2.846 7.531 1.00 95.06 112 LEU A O 1
ATOM 905 N N . PHE A 1 113 ? -9.884 -4.578 8.337 1.00 93.12 113 PHE A N 1
ATOM 906 C CA . PHE A 1 113 ? -8.710 -4.433 7.494 1.00 93.12 113 PHE A CA 1
ATOM 907 C C . PHE A 1 113 ? -8.718 -5.520 6.427 1.00 93.12 113 PHE A C 1
ATOM 909 O O . PHE A 1 113 ? -9.035 -6.677 6.708 1.00 93.12 113 PHE A O 1
ATOM 916 N N . TYR A 1 114 ? -8.387 -5.142 5.198 1.00 89.00 114 TYR A N 1
ATOM 917 C CA . TYR A 1 114 ? -8.366 -6.065 4.075 1.00 89.00 114 TYR A CA 1
ATOM 918 C C . TYR A 1 114 ? -7.338 -5.662 3.035 1.00 89.00 114 TYR A C 1
ATOM 920 O O . TYR A 1 114 ? -7.065 -4.474 2.829 1.00 89.00 114 TYR A O 1
ATOM 928 N N . ILE A 1 115 ? -6.788 -6.655 2.353 1.00 83.00 115 ILE A N 1
ATOM 929 C CA . ILE A 1 115 ? -5.915 -6.417 1.214 1.00 83.00 115 ILE A CA 1
ATOM 930 C C . ILE A 1 115 ? -6.767 -6.188 -0.032 1.00 83.00 115 ILE A C 1
ATOM 932 O O . ILE A 1 115 ? -7.718 -6.911 -0.314 1.00 83.00 115 ILE A O 1
A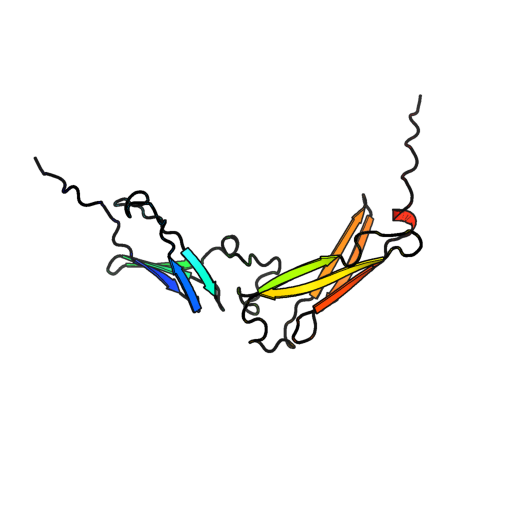TOM 936 N N . ALA A 1 116 ? -6.436 -5.140 -0.775 1.00 80.56 116 ALA A N 1
ATOM 937 C CA . ALA A 1 116 ? -7.041 -4.830 -2.057 1.00 80.56 116 ALA A CA 1
ATOM 938 C C . ALA A 1 116 ? -5.943 -4.543 -3.072 1.00 80.56 116 ALA A C 1
ATOM 940 O O . ALA A 1 116 ? -4.999 -3.812 -2.788 1.00 80.56 116 ALA A O 1
ATOM 941 N N . GLY A 1 117 ? -6.081 -5.044 -4.286 1.00 76.56 117 GLY A N 1
ATOM 942 C CA . GLY A 1 117 ? -5.071 -4.861 -5.315 1.00 76.56 117 GLY A CA 1
ATOM 943 C C . GLY A 1 117 ? -5.171 -5.927 -6.375 1.00 76.56 117 GLY A C 1
ATOM 944 O O . GLY A 1 117 ? -6.118 -6.707 -6.373 1.00 76.56 117 GLY A O 1
ATOM 945 N N . ARG A 1 118 ? -4.213 -5.924 -7.292 1.00 71.06 118 ARG A N 1
ATOM 946 C CA . ARG A 1 118 ? -4.133 -6.930 -8.347 1.00 71.06 118 ARG A CA 1
ATOM 947 C C . ARG A 1 118 ? -3.208 -8.048 -7.912 1.00 71.06 118 ARG A C 1
ATOM 949 O O . ARG A 1 118 ? -2.209 -7.779 -7.246 1.00 71.06 118 ARG A O 1
ATOM 956 N N . ASP A 1 119 ? -3.545 -9.261 -8.334 1.00 69.06 119 ASP A N 1
ATOM 957 C CA . ASP A 1 119 ? -2.690 -10.441 -8.221 1.00 69.06 119 ASP A CA 1
ATOM 958 C C . ASP A 1 119 ? -2.231 -10.716 -6.777 1.00 69.06 119 ASP A C 1
ATOM 960 O O . ASP A 1 119 ? -1.117 -11.181 -6.556 1.00 69.06 119 ASP A O 1
ATOM 964 N N . TRP A 1 120 ? -3.035 -10.351 -5.771 1.00 72.12 120 TRP A N 1
ATOM 965 C CA . TRP A 1 120 ? -2.725 -10.681 -4.373 1.00 72.12 120 TRP A CA 1
ATOM 966 C C . TRP A 1 120 ? -2.930 -12.181 -4.104 1.00 72.12 120 TRP A C 1
ATOM 968 O O . TRP A 1 120 ? -2.204 -12.778 -3.316 1.00 72.12 120 TRP A O 1
ATOM 978 N N . ASP A 1 121 ? -3.894 -12.777 -4.798 1.00 67.81 121 ASP A N 1
ATOM 979 C CA . ASP A 1 121 ? -4.255 -14.193 -4.798 1.00 67.81 121 ASP A CA 1
ATOM 980 C C . ASP A 1 121 ? -3.252 -15.102 -5.528 1.00 67.81 121 ASP A C 1
ATOM 982 O O . ASP A 1 121 ? -3.225 -16.300 -5.255 1.00 67.81 121 ASP A O 1
ATOM 986 N N . ASP A 1 122 ? -2.408 -14.543 -6.405 1.00 66.69 122 ASP A N 1
ATOM 987 C CA . ASP A 1 122 ? -1.354 -15.267 -7.142 1.00 66.69 122 ASP A CA 1
ATOM 988 C C . ASP A 1 122 ? -0.191 -15.749 -6.244 1.00 66.69 122 ASP A C 1
ATOM 990 O O . ASP A 1 122 ? 0.646 -16.544 -6.682 1.00 66.69 122 ASP A O 1
ATOM 994 N N . TYR A 1 123 ? -0.091 -15.252 -5.008 1.00 62.47 123 TYR A N 1
ATOM 995 C CA . TYR A 1 123 ? 0.946 -15.629 -4.041 1.00 62.47 123 TYR A CA 1
ATOM 996 C C . TYR A 1 123 ? 0.374 -16.596 -3.011 1.00 62.47 123 TYR A C 1
ATOM 998 O O . TYR A 1 123 ? -0.792 -16.473 -2.656 1.00 62.47 123 TYR A O 1
ATOM 1006 N N . ASP A 1 124 ? 1.198 -17.512 -2.488 1.00 62.09 124 ASP A N 1
ATOM 1007 C CA . ASP A 1 124 ? 0.812 -18.329 -1.334 1.00 62.09 124 ASP A CA 1
ATOM 1008 C C . ASP A 1 124 ? 0.555 -17.391 -0.133 1.00 62.09 124 ASP A C 1
ATOM 1010 O O . ASP A 1 124 ? 1.499 -16.806 0.416 1.00 62.09 124 ASP A O 1
ATOM 1014 N N . PRO A 1 125 ? -0.718 -17.142 0.230 1.00 56.53 125 PRO A N 1
ATOM 1015 C CA . PRO A 1 125 ? -1.084 -16.038 1.110 1.00 56.53 125 PRO A CA 1
ATOM 1016 C C . PRO A 1 125 ? -0.773 -16.353 2.579 1.00 56.53 125 PRO A C 1
ATOM 1018 O O . PRO A 1 125 ? -0.784 -15.454 3.419 1.00 56.53 125 PRO A O 1
ATOM 1021 N N . GLU A 1 126 ? -0.499 -17.615 2.911 1.00 55.50 126 GLU A N 1
ATOM 1022 C CA . GLU A 1 126 ? -0.358 -18.084 4.291 1.00 55.50 126 GLU A CA 1
ATOM 1023 C C . GLU A 1 126 ? 0.982 -17.666 4.926 1.00 55.50 126 GLU A C 1
ATOM 1025 O O . GLU A 1 126 ? 1.036 -17.358 6.122 1.00 55.50 126 GLU A O 1
ATOM 1030 N N . GLU A 1 127 ? 2.074 -17.581 4.159 1.00 55.78 127 GLU A N 1
ATOM 1031 C CA . GLU A 1 127 ? 3.398 -17.465 4.783 1.00 55.78 127 GLU A CA 1
ATOM 1032 C C . GLU A 1 127 ? 3.777 -16.046 5.242 1.00 55.78 127 GLU A C 1
ATOM 1034 O O . GLU A 1 127 ? 4.634 -15.914 6.121 1.00 55.78 127 GLU A O 1
ATOM 1039 N N . MET A 1 128 ? 3.157 -14.963 4.741 1.00 67.56 128 MET A N 1
ATOM 1040 C CA . MET A 1 128 ? 3.674 -13.602 5.011 1.00 67.56 128 MET A CA 1
ATOM 1041 C C . MET A 1 128 ? 2.642 -12.471 5.146 1.00 67.56 128 MET A C 1
ATOM 1043 O O . MET A 1 128 ? 2.987 -11.309 4.958 1.00 67.56 128 MET A O 1
ATOM 1047 N N . LEU A 1 129 ? 1.393 -12.737 5.527 1.00 77.38 129 LEU A N 1
ATOM 1048 C CA . LEU A 1 129 ? 0.426 -11.658 5.789 1.00 77.38 129 LEU A CA 1
ATOM 1049 C C . LEU A 1 129 ? 0.848 -10.737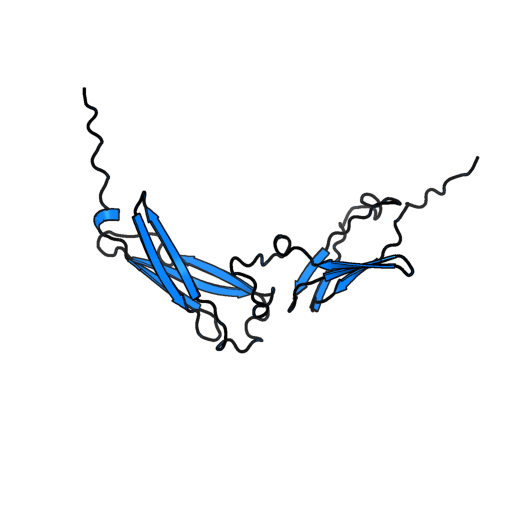 6.963 1.00 77.38 129 LEU A C 1
ATOM 1051 O O . LEU A 1 129 ? 1.214 -11.251 8.032 1.00 77.38 129 LEU A O 1
ATOM 1055 N N . PRO A 1 130 ? 0.796 -9.392 6.806 1.00 80.44 130 PRO A N 1
ATOM 1056 C CA . PRO A 1 130 ? 1.280 -8.465 7.824 1.00 80.44 130 PRO A CA 1
ATOM 1057 C C . PRO A 1 130 ? 0.365 -8.412 9.054 1.00 80.44 130 PRO A C 1
ATOM 1059 O O . PRO A 1 130 ? -0.843 -8.662 8.997 1.00 80.44 130 PRO A O 1
ATOM 1062 N N . CYS A 1 131 ? 0.961 -8.046 10.188 1.00 87.31 131 CYS A N 1
ATOM 1063 C CA . CYS A 1 131 ? 0.222 -7.665 11.385 1.00 87.31 131 CYS A CA 1
ATOM 1064 C C . CYS A 1 131 ? -0.192 -6.196 11.268 1.00 87.31 131 CYS A C 1
ATOM 1066 O O . CYS A 1 131 ? 0.640 -5.333 10.979 1.00 87.31 131 CYS A O 1
ATOM 1068 N N . VAL A 1 132 ? -1.470 -5.913 11.499 1.00 89.94 132 VAL A N 1
ATOM 1069 C CA . VAL A 1 132 ? -2.014 -4.557 11.535 1.00 89.94 132 VAL A CA 1
ATOM 1070 C C . VA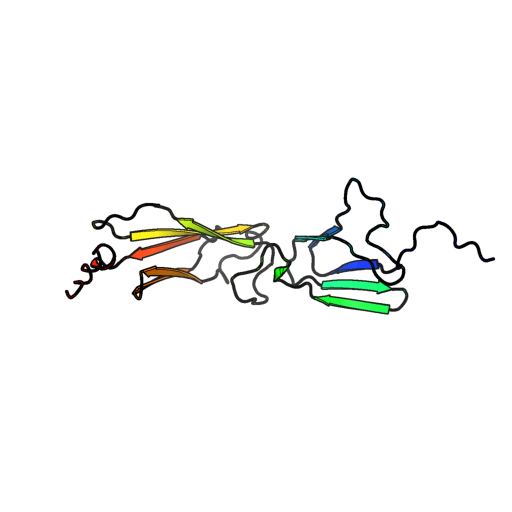L A 1 132 ? -2.200 -4.127 12.983 1.00 89.94 132 VAL A C 1
ATOM 1072 O O . VAL A 1 132 ? -2.638 -4.907 13.830 1.00 89.94 132 VAL A O 1
ATOM 1075 N N . LYS A 1 133 ? -1.862 -2.872 13.276 1.00 92.00 133 LYS A N 1
ATOM 1076 C CA . LYS A 1 133 ? -2.057 -2.262 14.590 1.00 92.00 133 LYS A CA 1
ATOM 1077 C C . LYS A 1 133 ? -2.919 -1.017 14.429 1.00 92.00 133 LYS A C 1
ATOM 1079 O O . LYS A 1 133 ? -2.605 -0.136 13.633 1.00 92.00 133 LYS A O 1
ATOM 1084 N N . MET A 1 134 ? -4.018 -0.983 15.166 1.00 92.75 134 MET A N 1
ATOM 1085 C CA . MET A 1 134 ? -4.945 0.130 15.245 1.00 92.75 134 MET A CA 1
ATOM 1086 C C . MET A 1 134 ? -4.672 0.908 16.524 1.00 92.75 134 MET A C 1
ATOM 1088 O O . MET A 1 134 ? -4.548 0.323 17.600 1.00 92.75 134 MET A O 1
ATOM 1092 N N . PHE A 1 135 ? -4.628 2.225 16.384 1.00 92.31 135 PHE A N 1
ATOM 1093 C CA . PHE A 1 135 ? -4.454 3.161 17.478 1.00 92.31 135 PHE A CA 1
ATOM 1094 C C . PHE A 1 135 ? -5.677 4.068 17.555 1.00 92.31 135 PHE A C 1
ATOM 1096 O O . PHE A 1 135 ? -6.178 4.527 16.525 1.00 92.31 135 PHE A O 1
ATOM 1103 N N . ALA A 1 136 ? -6.136 4.338 18.768 1.00 90.75 136 ALA A N 1
ATOM 1104 C CA . ALA A 1 136 ? -7.106 5.378 19.059 1.00 90.75 136 ALA A CA 1
ATOM 1105 C C . ALA A 1 136 ? -6.484 6.336 20.074 1.00 90.75 136 ALA A C 1
ATOM 1107 O O . ALA A 1 136 ? -5.918 5.890 21.073 1.00 90.75 136 ALA A O 1
ATOM 1108 N N . PHE A 1 137 ? -6.635 7.638 19.837 1.00 90.56 137 PHE A N 1
ATOM 1109 C CA . PHE A 1 137 ? -6.120 8.690 20.708 1.00 90.56 137 PHE A CA 1
ATOM 1110 C C . PHE A 1 137 ? -7.256 9.615 21.144 1.00 90.56 137 PHE A C 1
ATOM 1112 O O . PHE A 1 137 ? -8.068 10.030 20.315 1.00 90.56 137 PHE A O 1
ATOM 1119 N N . LEU A 1 138 ? -7.293 9.955 22.430 1.00 86.75 138 LEU A N 1
ATOM 1120 C CA . LEU A 1 138 ? -8.164 10.985 22.990 1.00 86.75 138 LEU A CA 1
ATOM 1121 C C . LEU A 1 138 ? -7.374 11.791 24.021 1.00 86.75 138 LEU A C 1
ATOM 1123 O O . LEU A 1 138 ? -7.083 11.296 25.110 1.00 86.75 138 LEU A O 1
ATOM 1127 N N . GLU A 1 139 ? -7.042 13.037 23.679 1.00 86.38 139 GLU A N 1
ATOM 1128 C CA . GLU A 1 139 ? -6.163 13.901 24.480 1.00 86.38 139 GLU A CA 1
ATOM 1129 C C . GLU A 1 139 ? -4.808 13.211 24.741 1.00 86.38 139 GLU A C 1
ATOM 1131 O O . GLU A 1 139 ? -4.039 13.006 23.806 1.00 86.38 139 GLU A O 1
ATOM 1136 N N . SER A 1 140 ? -4.520 12.822 25.987 1.00 84.38 140 SER A N 1
ATOM 1137 C CA . SER A 1 140 ? -3.315 12.087 26.400 1.00 84.38 140 SER A CA 1
ATOM 1138 C C . SER A 1 140 ? -3.517 10.570 26.508 1.00 84.38 140 SER A C 1
ATOM 1140 O O . SER A 1 140 ? -2.610 9.853 26.932 1.00 84.38 140 SER A O 1
ATOM 1142 N N . ARG A 1 141 ? -4.707 10.064 26.170 1.00 84.94 141 ARG A N 1
ATOM 1143 C CA . ARG A 1 141 ? -5.069 8.648 26.295 1.00 84.94 141 ARG A CA 1
ATOM 1144 C C . ARG A 1 141 ? -4.884 7.943 24.963 1.00 84.94 141 ARG A C 1
ATOM 1146 O O . ARG A 1 141 ? -5.383 8.403 23.941 1.00 84.94 141 ARG A O 1
ATOM 1153 N N . GLU A 1 142 ? -4.229 6.791 25.002 1.00 91.12 142 GLU A N 1
ATOM 1154 C CA . GLU A 1 142 ? -4.012 5.918 23.854 1.00 91.12 142 GLU A CA 1
ATOM 1155 C C . GLU A 1 142 ? -4.572 4.531 24.165 1.00 91.12 142 GLU A C 1
ATOM 1157 O O . GLU A 1 142 ? -4.353 3.983 25.248 1.00 91.12 142 GLU A O 1
ATOM 1162 N N . VAL A 1 143 ? -5.295 3.958 23.208 1.00 91.69 143 VAL A N 1
ATOM 1163 C CA . VAL A 1 143 ? -5.685 2.549 23.233 1.00 91.69 143 VAL A CA 1
ATOM 1164 C C . VAL A 1 143 ? -5.235 1.912 21.930 1.00 91.69 143 VAL A C 1
ATOM 1166 O O . VAL A 1 143 ? -5.340 2.509 20.856 1.00 91.69 143 VAL A O 1
ATOM 1169 N N . VAL A 1 144 ? -4.728 0.687 22.032 1.00 94.31 144 VAL A N 1
ATOM 1170 C CA . VAL A 1 144 ? -4.134 -0.040 20.916 1.00 94.31 144 VAL A CA 1
ATOM 1171 C C . VAL A 1 144 ? -4.728 -1.432 20.838 1.00 94.31 144 VAL A C 1
ATOM 1173 O O . VAL A 1 144 ? -4.825 -2.133 21.842 1.00 94.31 144 VAL A O 1
ATOM 1176 N N . ALA A 1 145 ? -5.063 -1.851 19.626 1.00 94.75 145 ALA A N 1
ATOM 1177 C CA . ALA A 1 145 ? -5.437 -3.222 19.324 1.00 94.75 145 ALA A CA 1
ATOM 1178 C C . ALA A 1 145 ? -4.736 -3.665 18.039 1.00 94.75 145 ALA A C 1
ATOM 1180 O O . ALA A 1 145 ? -4.408 -2.850 17.178 1.00 94.75 145 ALA A O 1
ATOM 1181 N N . SER A 1 146 ? -4.463 -4.955 17.901 1.00 94.31 146 SER A N 1
ATOM 1182 C CA . SER A 1 146 ? -3.774 -5.486 16.727 1.00 94.31 146 SER A CA 1
ATOM 1183 C C . SER A 1 146 ? -4.372 -6.798 16.291 1.00 94.31 146 SER A C 1
ATOM 1185 O O . SER A 1 146 ? -4.877 -7.558 17.117 1.00 94.31 146 SER A O 1
ATOM 1187 N N . CYS A 1 147 ? -4.240 -7.095 15.010 1.00 93.12 147 CYS A N 1
ATOM 1188 C CA . CYS A 1 147 ? -4.585 -8.400 14.497 1.00 93.12 147 CYS A CA 1
ATOM 1189 C C . CYS A 1 147 ? -3.730 -8.745 13.277 1.00 93.12 147 CYS A C 1
ATOM 1191 O O . CYS A 1 147 ? -3.145 -7.872 12.638 1.00 93.12 147 CYS A O 1
ATOM 1193 N N . ARG A 1 148 ? -3.619 -10.034 12.967 1.00 89.50 148 ARG A N 1
ATOM 1194 C CA . ARG A 1 148 ? -2.904 -10.502 11.781 1.00 89.50 148 ARG A CA 1
ATOM 1195 C C . ARG A 1 148 ? -3.919 -10.773 10.682 1.00 89.50 148 ARG A C 1
ATOM 1197 O O . ARG A 1 148 ? -4.940 -11.396 10.953 1.00 89.50 148 ARG A O 1
ATOM 1204 N N . LEU A 1 149 ? -3.638 -10.305 9.470 1.00 87.81 149 LEU A N 1
ATOM 1205 C CA . LEU A 1 149 ? -4.445 -10.669 8.307 1.00 87.81 149 LEU A CA 1
ATOM 1206 C C . LEU A 1 149 ? -4.312 -12.174 8.070 1.00 87.81 149 LEU A C 1
ATOM 1208 O O . LEU A 1 149 ? -3.212 -12.718 8.184 1.00 87.81 149 LEU A O 1
ATOM 1212 N N . THR A 1 150 ? -5.422 -12.845 7.780 1.00 85.62 150 THR A N 1
ATOM 1213 C CA . THR A 1 150 ? -5.446 -14.299 7.576 1.00 85.62 150 THR A CA 1
ATOM 1214 C C . THR A 1 150 ? -6.291 -14.696 6.373 1.00 85.62 150 THR A C 1
ATOM 1216 O O . THR A 1 150 ? -7.167 -13.952 5.914 1.00 85.62 150 THR A O 1
ATOM 1219 N N . GLY A 1 151 ? -6.007 -15.901 5.872 1.00 81.75 151 GLY A N 1
ATOM 1220 C CA . GLY A 1 151 ? -6.708 -16.524 4.761 1.00 81.75 151 GLY A CA 1
ATOM 1221 C C . GLY A 1 151 ? -6.439 -15.869 3.408 1.00 81.75 151 GLY A C 1
ATOM 1222 O O . GLY A 1 151 ? -5.785 -14.834 3.285 1.00 81.75 151 GLY A O 1
ATOM 1223 N N . HIS A 1 152 ? -7.009 -16.474 2.368 1.00 77.50 152 HIS A N 1
ATOM 1224 C CA . HIS A 1 152 ? -6.811 -16.057 0.979 1.00 77.50 152 HIS A CA 1
ATOM 1225 C C . HIS A 1 152 ? -7.310 -14.633 0.684 1.00 77.50 152 HIS A C 1
ATOM 1227 O O . HIS A 1 152 ? -6.736 -13.912 -0.124 1.00 77.50 152 HIS A O 1
ATOM 1233 N N . LEU A 1 153 ? -8.352 -14.196 1.395 1.00 79.06 153 LEU A N 1
ATOM 1234 C CA . LEU A 1 153 ? -8.903 -12.847 1.262 1.00 79.06 153 LEU A CA 1
ATOM 1235 C C . LEU A 1 153 ? -8.084 -11.785 2.020 1.00 79.06 153 LEU A C 1
ATOM 1237 O O . LEU A 1 153 ? -8.390 -10.599 1.901 1.00 79.06 153 LEU A O 1
ATOM 1241 N N . GLY A 1 154 ? -7.074 -12.185 2.809 1.00 85.25 154 GLY A N 1
ATOM 1242 C CA . GLY A 1 154 ? -6.223 -11.272 3.572 1.00 85.25 154 GLY A CA 1
ATOM 1243 C C . GLY A 1 154 ? -7.041 -10.317 4.436 1.00 85.25 154 GLY A C 1
ATOM 1244 O O . GLY A 1 154 ? -6.879 -9.102 4.322 1.00 85.25 154 GLY A O 1
ATOM 1245 N N . LEU A 1 155 ? -7.966 -10.859 5.235 1.00 90.69 155 LEU A N 1
ATOM 1246 C CA . LEU A 1 155 ? -8.915 -10.087 6.040 1.00 90.69 155 LEU A CA 1
ATOM 1247 C C . LEU A 1 155 ? -8.551 -10.149 7.515 1.00 90.69 155 LEU A C 1
ATOM 1249 O O . LEU A 1 155 ? -8.004 -11.142 7.995 1.00 90.69 155 LEU A O 1
ATOM 1253 N N . CYS A 1 156 ? -8.904 -9.099 8.248 1.00 93.81 156 CYS A N 1
ATOM 1254 C CA . CYS A 1 156 ? -8.907 -9.131 9.696 1.00 93.81 156 CYS A CA 1
ATOM 1255 C C . CYS A 1 156 ? -9.802 -8.046 10.295 1.00 93.81 156 CYS A C 1
ATOM 1257 O O . CYS A 1 156 ? -9.820 -6.918 9.812 1.00 93.81 156 CYS A O 1
ATOM 1259 N N . VAL A 1 157 ? -10.511 -8.361 11.377 1.00 95.38 157 VAL A N 1
ATOM 1260 C CA . VAL A 1 157 ? -11.274 -7.373 12.146 1.00 95.38 157 VAL A CA 1
ATOM 1261 C C . VAL A 1 157 ? -10.519 -7.065 13.431 1.00 95.38 157 VAL A C 1
ATOM 1263 O O . VAL A 1 157 ? -10.275 -7.958 14.240 1.00 95.38 157 VAL A O 1
ATOM 1266 N N . VAL A 1 158 ? -10.161 -5.797 13.621 1.00 95.81 158 VAL A N 1
ATOM 1267 C CA . VAL A 1 158 ? -9.619 -5.306 14.890 1.00 95.81 158 VAL A CA 1
ATOM 1268 C C . VAL A 1 158 ? -10.767 -4.764 15.724 1.00 95.81 158 VAL A C 1
ATOM 1270 O O . VAL A 1 158 ? -11.520 -3.907 15.257 1.00 95.81 158 VAL A O 1
ATOM 1273 N N . GLU A 1 159 ? -10.873 -5.245 16.958 1.00 93.94 159 GLU A N 1
ATOM 1274 C CA . GLU A 1 159 ? -11.772 -4.706 17.971 1.00 93.94 159 GLU A CA 1
ATOM 1275 C C . GLU A 1 159 ? -10.960 -3.931 19.008 1.00 93.94 159 GLU A C 1
ATOM 1277 O O . GLU A 1 159 ? -10.008 -4.454 19.585 1.00 93.94 159 GLU A O 1
ATOM 1282 N N . LEU A 1 160 ? -11.331 -2.672 19.219 1.00 93.19 160 LEU A N 1
ATOM 1283 C CA . LEU A 1 160 ? -10.684 -1.765 20.153 1.00 93.19 160 LEU A CA 1
ATOM 1284 C C . LEU A 1 160 ? -11.718 -1.304 21.179 1.00 93.19 160 LEU A C 1
ATOM 1286 O O . LEU A 1 160 ? -12.750 -0.733 20.823 1.00 93.19 160 LEU A O 1
ATOM 1290 N N . GLU A 1 161 ? -1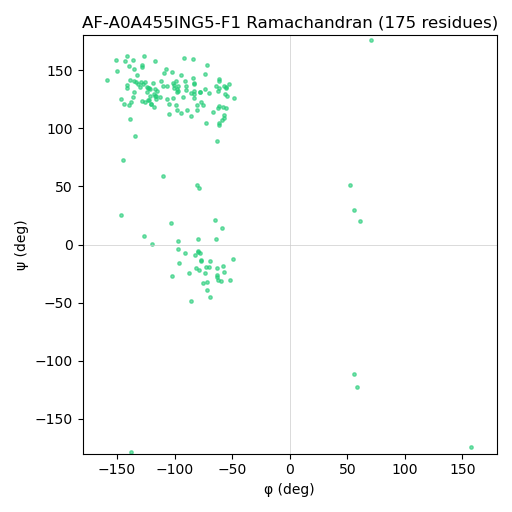1.448 -1.581 22.450 1.00 91.25 161 GLU A N 1
ATOM 1291 C CA . GLU A 1 161 ? -12.340 -1.256 23.559 1.00 91.25 161 GLU A CA 1
ATOM 1292 C C . GLU A 1 161 ? -11.887 0.031 24.251 1.00 91.25 161 GLU A C 1
ATOM 1294 O O . GLU A 1 161 ? -10.762 0.130 24.742 1.00 91.25 161 GLU A O 1
ATOM 1299 N N . LEU A 1 162 ? -12.759 1.037 24.268 1.00 89.06 162 LEU A N 1
ATOM 1300 C CA . LEU A 1 162 ? -12.486 2.319 24.901 1.00 89.06 162 LEU A CA 1
ATOM 1301 C C . LEU A 1 162 ? -12.764 2.247 26.402 1.00 89.06 162 LEU A C 1
ATOM 1303 O O . LEU A 1 162 ? -13.787 1.722 26.841 1.00 89.06 162 LEU A O 1
ATOM 1307 N N . SER A 1 163 ? -11.879 2.852 27.195 1.00 85.12 163 SER A N 1
ATOM 1308 C CA . SER A 1 163 ? -12.110 3.024 28.631 1.00 85.12 163 SER A CA 1
ATOM 1309 C C . SER A 1 163 ? -13.360 3.888 28.871 1.00 85.12 163 SER A C 1
ATOM 1311 O O . SER A 1 163 ? -13.530 4.892 28.177 1.00 85.12 163 SER A O 1
ATOM 1313 N N . PRO A 1 164 ? -14.184 3.600 29.901 1.00 82.06 164 PRO A N 1
ATOM 1314 C CA . PRO A 1 164 ? -15.341 4.429 30.257 1.00 82.06 164 PRO A CA 1
ATOM 1315 C C . PRO A 1 164 ? -15.005 5.918 30.428 1.00 82.06 164 PRO A C 1
ATOM 1317 O O . PRO A 1 164 ? -15.820 6.780 30.114 1.00 82.06 164 PRO A O 1
ATOM 1320 N N . SER A 1 165 ? -13.776 6.227 30.858 1.00 81.31 165 SER A N 1
ATOM 1321 C CA . SER A 1 165 ? -13.280 7.602 31.002 1.00 81.31 165 SER A CA 1
ATOM 1322 C C . SER A 1 165 ? -13.335 8.423 29.708 1.00 81.31 165 SER A C 1
ATOM 1324 O O . SER A 1 165 ? -13.378 9.649 29.777 1.00 81.31 165 SER A O 1
ATOM 1326 N N . TRP A 1 166 ? -13.337 7.782 28.535 1.00 84.38 166 TRP A N 1
ATOM 1327 C CA . TRP A 1 166 ? -13.400 8.446 27.228 1.00 84.38 166 TRP A CA 1
ATOM 1328 C C . TRP A 1 166 ? -14.758 9.096 26.945 1.00 84.38 166 TRP A C 1
ATOM 1330 O O . TRP A 1 166 ? -14.847 9.969 26.088 1.00 84.38 166 TRP A O 1
ATOM 1340 N N . PHE A 1 167 ? -15.804 8.686 27.666 1.00 84.50 167 PHE A N 1
ATOM 1341 C CA . PHE A 1 167 ? -17.158 9.236 27.543 1.00 84.50 167 PHE A CA 1
ATOM 1342 C C . PHE A 1 167 ? -17.459 10.303 28.600 1.00 84.50 167 PHE A C 1
ATOM 1344 O O . PHE A 1 167 ? -18.535 10.900 28.581 1.00 84.50 167 PHE A O 1
ATOM 1351 N N . SER A 1 168 ? -16.528 10.546 29.523 1.00 81.56 168 SER A N 1
ATOM 1352 C CA . SER A 1 168 ? -16.647 11.600 30.524 1.00 81.56 168 SER A CA 1
ATOM 1353 C C . SER A 1 168 ? -16.148 12.922 29.943 1.00 81.56 168 SER A C 1
ATOM 1355 O O . SER A 1 168 ? -15.040 12.984 29.411 1.00 81.56 168 SER A O 1
ATOM 1357 N N . SER A 1 169 ? -16.939 13.991 30.076 1.00 69.19 169 SER A N 1
ATOM 1358 C CA . SER A 1 169 ? -16.458 15.349 29.798 1.00 69.19 169 SER A CA 1
ATOM 1359 C C . SER A 1 169 ? -15.302 15.682 30.747 1.00 69.19 169 SER A C 1
ATOM 1361 O O . SER A 1 169 ? -15.402 15.345 31.934 1.00 69.19 169 SER A O 1
ATOM 1363 N N . PRO A 1 170 ? -14.243 16.379 30.290 1.00 65.19 170 PRO A N 1
ATOM 1364 C CA . PRO A 1 170 ? -13.319 17.030 31.206 1.00 65.19 170 PRO A CA 1
ATOM 1365 C C . PRO A 1 170 ? -14.131 17.910 32.167 1.00 65.19 170 PRO A C 1
ATOM 1367 O O . PRO A 1 170 ? -15.097 18.549 31.718 1.00 65.19 170 PRO A O 1
ATOM 1370 N N . PRO A 1 171 ? -13.811 17.927 33.473 1.00 60.66 171 PRO A N 1
ATOM 1371 C CA . PRO A 1 171 ? -14.447 18.865 34.383 1.00 60.66 171 PRO A CA 1
ATOM 1372 C C . PRO A 1 171 ? -14.203 20.285 33.850 1.00 60.66 171 PRO A C 1
ATOM 1374 O O . PRO A 1 171 ? -13.090 20.565 33.391 1.00 60.66 171 PRO A O 1
ATOM 1377 N N . PRO A 1 172 ? -15.218 21.170 33.849 1.00 63.28 172 PRO A N 1
ATOM 1378 C CA . PRO A 1 172 ? -15.011 22.550 33.439 1.00 63.28 172 PRO A CA 1
ATOM 1379 C C . PRO A 1 172 ? -13.879 23.132 34.285 1.00 63.28 172 PRO A C 1
ATOM 1381 O O . PRO A 1 172 ? -13.894 23.006 35.511 1.00 63.28 172 PRO A O 1
ATOM 1384 N N . LEU A 1 173 ? -12.875 23.715 33.623 1.00 60.69 173 LEU A N 1
ATOM 1385 C CA . LEU A 1 173 ? -11.837 24.477 34.302 1.00 60.69 173 LEU A CA 1
ATOM 1386 C C . LEU A 1 173 ? -12.557 25.575 35.085 1.00 60.69 173 LEU A C 1
ATOM 1388 O O . LEU A 1 173 ? -13.179 26.445 34.475 1.00 60.69 173 LEU A O 1
ATOM 1392 N N . LEU A 1 174 ? -12.535 25.492 36.418 1.00 55.78 174 LEU A N 1
ATOM 1393 C CA . LEU A 1 174 ? -12.951 26.605 37.258 1.00 55.78 174 LEU A CA 1
ATOM 1394 C C . LEU A 1 174 ? -12.066 27.788 36.867 1.00 55.78 174 LEU A C 1
ATOM 1396 O O . LEU A 1 174 ? -10.865 27.783 37.122 1.00 55.78 174 LEU A O 1
ATOM 1400 N N . SER A 1 175 ? -12.659 28.771 36.199 1.00 50.16 175 SER A N 1
ATOM 1401 C CA . SER A 1 175 ? -12.114 30.116 36.161 1.00 50.16 175 SER A CA 1
ATOM 1402 C C . SER A 1 175 ? -12.092 30.610 37.605 1.00 50.16 175 SER A C 1
ATOM 1404 O O . SER A 1 175 ? -13.149 30.898 38.166 1.00 50.16 175 SER A O 1
ATOM 1406 N N . GLU A 1 176 ? -10.911 30.611 38.221 1.00 49.25 176 GLU A N 1
ATOM 1407 C CA . GLU A 1 176 ? -10.647 31.420 39.409 1.00 49.25 176 GLU A CA 1
ATOM 1408 C C . GLU A 1 176 ? -10.908 32.884 39.030 1.00 49.25 176 GLU A C 1
ATOM 1410 O O . GLU A 1 176 ? -10.312 33.402 38.082 1.00 49.25 176 GLU A O 1
ATOM 1415 N N . GLU A 1 177 ? -11.878 33.480 39.721 1.00 42.75 177 GLU A N 1
ATOM 1416 C CA . GLU A 1 177 ? -12.218 34.906 39.695 1.00 42.75 177 GLU A CA 1
ATOM 1417 C C . GLU A 1 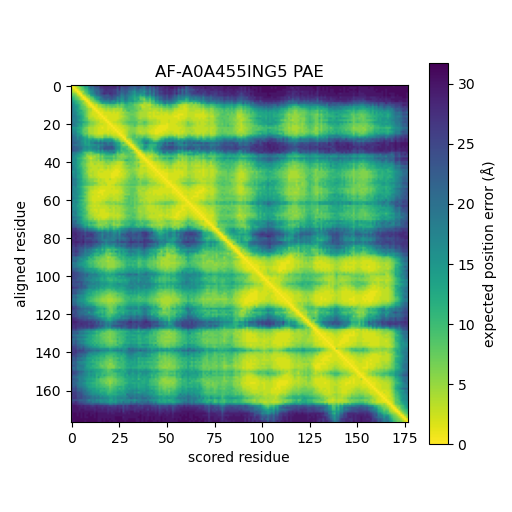177 ? -11.315 35.678 40.665 1.00 42.75 177 GLU A C 1
ATOM 1419 O O . GLU A 1 177 ? -11.071 35.155 41.780 1.00 42.75 177 GLU A O 1
#

Foldseek 3Di:
DDPDPPPAAAQPKDKDKPQAPDKDWDDDPPDDLHPQGHNVGHDTDMAGQFGLAQIWIWIDDPVDIDIHGDDLVPQPCVDPDPDDSPDTSFKHKDKDWPDPDADLVRRKTKMKIWIDGPCLLVDPVAPDFDKDKDWDDDPPDIWIWIDTQDDSRSMDMTMTGDDSVSVDDDDPPPPDD

Sequence (177 aa):
IQRFSNLPTYLPASPHVSNADIFFFLKEANQDIMRNSSLQSRVDSFFIYKAKQPPVLNATYGPFSVEQPIPLDLMLTSASFGLTNKFTFNWKLKSHIINSSIYSNKPKIQTLFYIAGRDWDDYDPEEMLPCVKMFAFLESREVVASCRLTGHLGLCVVELELSPSWFSSPPPLLSEE

Nearest PDB structures (foldseek):
  5xy3-assembly1_f  TM=4.190E-01  e=1.732E+00  Trichomonas vaginalis
  7dna-assembly5_I  TM=3.466E-01  e=9.817E-01  Aequorea victoria
  4i2y-assembly1_A  TM=4.502E-01  e=6.763E+00  Gallu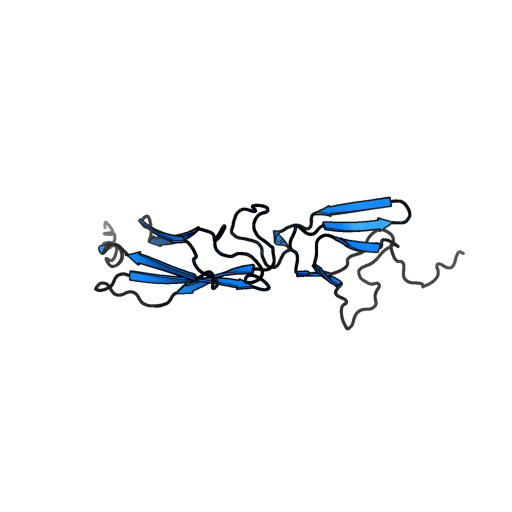s gallus
  8x18-assembly1_A  TM=2.192E-01  e=3.622E+00  Xanthomonas campestris pv. campestris str. ATCC 33913
  8x18-assembly1_B  TM=2.324E-01  e=5.389E+00  Xanthomonas campestris pv. campestris str. ATCC 33913

InterPro domains:
  IPR026307 Transmembrane protein 132 [PTHR13388] (1-170)
  IPR031435 Transmembrane protein TMEM132, N-terminal [PF15705] (14-75)
  IPR055422 Transmembrane protein TMEM132, second Ig-like domain [PF23481] (92-174)

pLDDT: mean 78.04, std 14.54, range [38.34, 95.81]

Solvent-accessible surface area (backbone atoms only — not comparable to full-atom values): 11220 Å² total; per-residue (Å²): 136,85,79,78,70,92,64,82,56,64,48,79,58,50,76,45,72,42,56,44,85,36,69,43,80,57,75,68,94,85,60,73,92,54,83,54,36,30,74,88,45,72,68,82,51,70,45,81,71,33,28,73,48,86,38,29,41,34,41,33,46,86,96,44,73,48,77,43,76,57,63,54,82,80,38,99,46,55,63,95,53,85,89,51,102,84,62,51,58,35,46,39,83,47,75,45,70,74,56,95,70,72,44,90,94,52,41,51,46,40,32,42,36,32,58,49,62,52,74,62,73,78,45,83,51,82,84,72,52,60,75,47,74,49,78,48,76,56,96,92,44,75,47,75,30,65,42,57,34,45,61,81,68,31,37,34,73,36,66,39,75,58,62,75,71,78,78,52,77,77,77,79,79,77,76,85,126

Radius of gyration: 25.83 Å; Cα contacts (8 Å, |Δi|>4): 276; chains: 1; bounding box: 50×53×82 Å

Secondary structure (DSSP, 8-state):
------S------EEEEES-SEEEEE--TTS-TTTTB-SS-B--EEEEEE-SS--EEEEEETTEEEEEEPPGGGSS---SS---TTS-TTEEEEEEES-S--BTTB-EEEEEEEEEESSSTTS-TTS-PPEEEEEEEETTEEEEEEEE-BTTTTEEEEEEEPPGGGGSPPPP-----

Mean predicted aligned error: 11.98 Å

Organism: NCBI:txid181636